Protein AF-A0A8T5NGI3-F1 (afdb_monomer)

Solvent-accessible surface area (backbone atoms only — not comparable to full-atom values): 17338 Å² total; per-residue (Å²): 130,83,68,75,55,33,56,51,52,48,47,50,50,50,52,49,53,50,49,50,53,51,52,50,52,50,57,59,54,45,42,52,60,87,34,58,56,66,55,32,43,59,80,66,68,57,41,63,70,45,69,79,66,66,49,74,61,43,79,52,60,70,89,49,71,53,47,51,47,47,61,52,53,47,75,64,56,88,87,62,84,61,40,36,34,42,24,35,46,26,37,28,39,84,83,42,32,39,30,38,43,27,34,33,55,32,48,76,43,81,43,98,82,77,31,36,37,41,27,54,75,51,85,77,56,45,40,61,46,51,82,76,42,97,59,56,71,70,54,31,52,51,52,39,58,57,66,39,40,94,62,96,43,51,66,59,43,52,50,54,52,28,61,73,56,76,45,86,62,91,77,62,49,63,77,44,40,52,78,82,83,56,85,95,49,82,56,69,37,78,42,35,38,57,37,42,33,61,36,94,68,76,84,79,46,58,67,56,50,52,52,52,53,52,59,70,67,42,88,58,48,71,74,73,28,64,93,40,58,63,32,63,74,35,47,59,95,80,74,64,70,77,71,76,76,71,82,73,75,62,80,40,76,81,55,96,67,53,75,70,46,48,52,48,29,54,38,56,73,70,40,80,68,65,91,88,84,73,66,91,89,66,50,65,68,50,39,51,52,26,37,64,64,39,109

Structure (mmCIF, N/CA/C/O backbone):
data_AF-A0A8T5NGI3-F1
#
_entry.id   AF-A0A8T5NGI3-F1
#
loop_
_atom_site.group_PDB
_atom_site.id
_atom_site.type_symbol
_atom_site.label_atom_id
_atom_site.label_alt_id
_atom_site.label_comp_id
_atom_site.label_asym_id
_atom_site.label_entity_id
_atom_site.label_seq_id
_atom_site.pdbx_PDB_ins_code
_atom_site.Cartn_x
_atom_site.Cartn_y
_atom_site.Cartn_z
_atom_site.occupancy
_atom_site.B_iso_or_equiv
_atom_site.auth_seq_id
_atom_site.auth_comp_id
_atom_site.auth_asym_id
_atom_site.auth_atom_id
_atom_site.pdbx_PDB_model_num
ATOM 1 N N . MET A 1 1 ? -32.895 16.228 23.897 1.00 38.97 1 MET A N 1
ATOM 2 C CA . MET A 1 1 ? -32.115 16.580 22.694 1.00 38.97 1 MET A CA 1
ATOM 3 C C . MET A 1 1 ? -30.670 16.335 23.061 1.00 38.97 1 MET A C 1
ATOM 5 O O . MET A 1 1 ? -30.099 17.185 23.725 1.00 38.97 1 MET A O 1
ATOM 9 N N . VAL A 1 2 ? -30.140 15.146 22.766 1.00 49.91 2 VAL A N 1
ATOM 10 C CA . VAL A 1 2 ? -28.706 14.903 22.969 1.00 49.91 2 VAL A CA 1
ATOM 11 C C . VAL A 1 2 ? -27.970 15.774 21.962 1.00 49.91 2 VAL A C 1
ATOM 13 O O . VAL A 1 2 ? -28.409 15.912 20.817 1.00 49.91 2 VAL A O 1
ATOM 16 N N . SER A 1 3 ? -26.960 16.484 22.436 1.00 54.44 3 SER A N 1
ATOM 17 C CA . SER A 1 3 ? -26.317 17.551 21.691 1.00 54.44 3 SER A CA 1
ATOM 18 C C . SER A 1 3 ? -25.648 16.988 20.431 1.00 54.44 3 SER A C 1
ATOM 20 O O . SER A 1 3 ? -24.743 16.164 20.494 1.00 54.44 3 SER A O 1
ATOM 22 N N . ASN A 1 4 ? -26.063 17.486 19.260 1.00 63.09 4 ASN A N 1
ATOM 23 C CA . ASN A 1 4 ? -25.500 17.168 17.934 1.00 63.09 4 ASN A CA 1
ATOM 24 C C . ASN A 1 4 ? -23.990 17.508 17.810 1.00 63.09 4 ASN A C 1
ATOM 26 O O . ASN A 1 4 ? -23.400 17.369 16.748 1.00 63.09 4 ASN A O 1
ATOM 30 N N . HIS A 1 5 ? -23.382 18.006 18.890 1.00 68.25 5 HIS A N 1
ATOM 31 C CA . HIS A 1 5 ? -22.003 18.461 18.983 1.00 68.25 5 HIS A CA 1
ATOM 32 C C . HIS A 1 5 ? -21.027 17.289 19.147 1.00 68.25 5 HIS A C 1
ATOM 34 O O . HIS A 1 5 ? -20.075 17.192 18.386 1.00 68.25 5 HIS A O 1
ATOM 40 N N . GLY A 1 6 ? -21.313 16.333 20.043 1.00 73.50 6 GLY A N 1
ATOM 41 C CA . GLY A 1 6 ? -20.404 15.208 20.300 1.00 73.50 6 GLY A CA 1
ATOM 42 C C . GLY A 1 6 ? -20.258 14.243 19.116 1.00 73.50 6 GLY A C 1
ATOM 43 O O . GLY A 1 6 ? -19.174 13.719 18.861 1.00 73.50 6 GLY A O 1
ATOM 44 N N . LEU A 1 7 ? -21.317 14.074 18.316 1.00 77.38 7 LEU A N 1
ATOM 45 C CA . LEU A 1 7 ? -21.250 13.305 17.070 1.00 77.38 7 LEU A CA 1
ATOM 46 C C . LEU A 1 7 ? -20.384 14.001 16.007 1.00 77.38 7 LEU A C 1
ATOM 48 O O . LEU A 1 7 ? -19.635 13.336 15.292 1.00 77.38 7 LEU A O 1
ATOM 52 N N . GLU A 1 8 ? -20.481 15.324 15.887 1.00 80.88 8 GLU A N 1
ATOM 53 C CA . GLU A 1 8 ? -19.676 16.091 14.933 1.00 80.88 8 GLU A CA 1
ATOM 54 C C . GLU A 1 8 ? -18.205 16.182 15.366 1.00 80.88 8 GLU A C 1
ATOM 56 O O . GLU A 1 8 ? -17.315 16.054 14.521 1.00 80.88 8 GLU A O 1
ATOM 61 N N . ASP A 1 9 ? -17.931 16.284 16.669 1.00 83.06 9 ASP A N 1
ATOM 62 C CA . ASP A 1 9 ? -16.576 16.200 17.226 1.00 83.06 9 ASP A CA 1
ATOM 63 C C . ASP A 1 9 ? -15.955 14.823 16.962 1.00 83.06 9 ASP A C 1
ATOM 65 O O . ASP A 1 9 ? -14.822 14.723 16.485 1.00 83.06 9 ASP A O 1
ATOM 69 N N . PHE A 1 10 ? -16.713 13.744 17.178 1.00 83.00 10 PHE A N 1
ATOM 70 C CA . PHE A 1 10 ? -16.261 12.383 16.893 1.00 83.00 10 PHE A CA 1
ATOM 71 C C . PHE A 1 10 ? -15.984 12.154 15.403 1.00 83.00 10 PHE A C 1
ATOM 73 O O . PHE A 1 10 ? -14.934 11.624 15.037 1.00 83.00 10 PHE A O 1
ATOM 80 N N . LYS A 1 11 ? -16.880 12.603 14.515 1.00 83.94 11 LYS A N 1
ATOM 81 C CA . LYS A 1 11 ? -16.633 12.560 13.065 1.00 83.94 11 LYS A CA 1
ATOM 82 C C . LYS A 1 11 ? -15.396 13.368 12.685 1.00 83.94 11 LYS A C 1
ATOM 84 O O . LYS A 1 11 ? -14.639 12.936 11.818 1.00 83.94 11 LYS A O 1
ATOM 89 N N . SER A 1 12 ? -15.182 14.524 13.310 1.00 86.38 12 SER A N 1
ATOM 90 C CA . SER A 1 12 ? -13.993 15.353 13.082 1.00 86.38 12 SER A CA 1
ATOM 91 C C . SER A 1 12 ? -12.720 14.633 13.523 1.00 86.38 12 SER A C 1
ATOM 93 O O . SER A 1 12 ? -11.733 14.643 12.790 1.00 86.38 12 SER A O 1
ATOM 95 N N . LEU A 1 13 ? -12.759 13.932 14.658 1.00 86.75 13 LEU A N 1
ATOM 96 C CA . LEU A 1 13 ? -11.655 13.110 15.147 1.00 86.75 13 LEU A CA 1
ATOM 97 C C . LEU A 1 13 ? -11.336 11.945 14.200 1.00 86.75 13 LEU A C 1
ATOM 99 O O . LEU A 1 13 ? -10.170 11.721 13.882 1.00 86.75 13 LEU A O 1
ATOM 103 N N . ILE A 1 14 ? -12.348 11.227 13.703 1.00 86.94 14 ILE A N 1
ATOM 104 C CA . ILE A 1 14 ? -12.126 10.149 12.726 1.00 86.94 14 ILE A CA 1
ATOM 105 C C . ILE A 1 14 ? -11.543 10.706 11.427 1.00 86.94 14 ILE A C 1
ATOM 107 O O . ILE A 1 14 ? -10.582 10.144 10.908 1.00 86.94 14 ILE A O 1
ATOM 111 N N . LYS A 1 15 ? -12.071 11.827 10.918 1.00 84.94 15 LYS A N 1
ATOM 112 C CA . LYS A 1 15 ? -11.513 12.502 9.734 1.00 84.94 15 LYS A CA 1
ATOM 113 C C . LYS A 1 15 ? -10.054 12.901 9.948 1.00 84.94 15 LYS A C 1
ATOM 115 O O . LYS A 1 15 ? -9.253 12.738 9.035 1.00 84.94 15 LYS A O 1
ATOM 120 N N . PHE A 1 16 ? -9.708 13.389 11.140 1.00 87.44 16 PHE A N 1
ATOM 121 C CA . PHE A 1 16 ? -8.331 13.716 11.500 1.00 87.44 16 PHE A CA 1
ATOM 122 C C . PHE A 1 16 ? -7.429 12.478 11.462 1.00 87.44 16 PHE A C 1
ATOM 124 O O . PHE A 1 16 ? -6.423 12.498 10.761 1.00 87.44 16 PHE A O 1
ATOM 131 N N . TYR A 1 17 ? -7.805 11.381 12.130 1.00 86.19 17 TYR A N 1
ATOM 132 C CA . TYR A 1 17 ? -7.011 10.148 12.095 1.00 86.19 17 TYR A CA 1
ATOM 133 C C . TYR A 1 17 ? -6.888 9.577 10.686 1.00 86.19 17 TYR A C 1
ATOM 135 O O . TYR A 1 17 ? -5.798 9.191 10.281 1.00 86.19 17 TYR A O 1
ATOM 143 N N . HIS A 1 18 ? -7.972 9.581 9.913 1.00 81.12 18 HIS A N 1
ATOM 144 C CA . HIS A 1 18 ? -7.928 9.167 8.517 1.00 81.12 18 HIS A CA 1
ATOM 145 C C . HIS A 1 18 ? -6.945 10.029 7.710 1.00 81.12 18 HIS A C 1
ATOM 147 O O . HIS A 1 18 ? -6.168 9.492 6.927 1.00 81.12 18 HIS A O 1
ATOM 153 N N . ALA A 1 19 ? -6.938 11.351 7.910 1.00 80.00 19 ALA A N 1
ATOM 154 C CA . ALA A 1 19 ? -5.985 12.248 7.258 1.00 80.00 19 ALA A CA 1
ATOM 155 C C . ALA A 1 19 ? -4.534 11.985 7.695 1.00 80.00 19 ALA A C 1
ATOM 157 O O . ALA A 1 19 ? -3.639 12.026 6.859 1.00 80.00 19 ALA A O 1
ATOM 158 N N . CYS A 1 20 ? -4.295 11.672 8.971 1.00 82.19 20 CYS A N 1
ATOM 159 C CA . CYS A 1 20 ? -2.966 11.288 9.450 1.00 82.19 20 CYS A CA 1
ATOM 160 C C . CYS A 1 20 ? -2.465 10.007 8.779 1.00 82.19 20 CYS A C 1
ATOM 162 O O . CYS A 1 20 ? -1.331 9.977 8.318 1.00 82.19 20 CYS A O 1
ATOM 164 N N . ILE A 1 21 ? -3.315 8.982 8.681 1.00 79.12 21 ILE A N 1
ATOM 165 C CA . ILE A 1 21 ? -2.957 7.718 8.026 1.00 79.12 21 ILE A CA 1
ATOM 166 C C . ILE A 1 21 ? -2.745 7.937 6.514 1.00 79.12 21 ILE A C 1
ATOM 168 O O . ILE A 1 21 ? -1.854 7.344 5.919 1.00 79.12 21 ILE A O 1
ATOM 172 N N . GLU A 1 22 ? -3.540 8.795 5.865 1.00 73.94 22 GLU A N 1
ATOM 173 C CA . GLU A 1 22 ? -3.316 9.185 4.462 1.00 73.94 22 GLU A CA 1
ATOM 174 C C . GLU A 1 22 ? -1.959 9.863 4.253 1.00 73.94 22 GLU A C 1
ATOM 176 O O . GLU A 1 22 ? -1.265 9.547 3.292 1.00 73.94 22 GLU A O 1
ATOM 181 N N . GLU A 1 23 ? -1.577 10.778 5.143 1.00 75.88 23 GLU A N 1
ATOM 182 C CA . GLU A 1 23 ? -0.294 11.479 5.067 1.00 75.88 23 GLU A CA 1
ATOM 183 C C . GLU A 1 23 ? 0.889 10.533 5.330 1.00 75.88 23 GLU A C 1
ATOM 185 O O . GLU A 1 23 ? 1.905 10.614 4.642 1.00 75.88 23 GLU A O 1
ATOM 190 N N . GLU A 1 24 ? 0.754 9.611 6.285 1.00 76.75 24 GLU A N 1
ATOM 191 C CA . GLU A 1 24 ? 1.768 8.594 6.583 1.00 76.75 24 GLU A CA 1
ATOM 192 C C . GLU A 1 24 ? 1.977 7.641 5.394 1.00 76.75 24 GLU A C 1
ATOM 194 O O . GLU A 1 24 ? 3.110 7.447 4.946 1.00 76.75 24 GLU A O 1
ATOM 199 N N . ASP A 1 25 ? 0.891 7.123 4.808 1.00 75.06 25 ASP A N 1
ATOM 200 C CA . ASP A 1 25 ? 0.955 6.268 3.618 1.00 75.06 25 ASP A CA 1
ATOM 201 C C . ASP A 1 25 ? 1.601 7.013 2.435 1.00 75.06 25 ASP A C 1
ATOM 203 O O . ASP A 1 25 ? 2.523 6.487 1.802 1.00 75.06 25 ASP A O 1
ATOM 207 N N . LEU A 1 26 ? 1.192 8.264 2.182 1.00 71.75 26 LEU A N 1
ATOM 208 C CA . LEU A 1 26 ? 1.763 9.129 1.144 1.00 71.75 26 LEU A CA 1
ATOM 209 C C . LEU A 1 26 ? 3.276 9.274 1.274 1.00 71.75 26 LEU A C 1
ATOM 211 O O . LEU A 1 26 ? 3.993 9.157 0.276 1.00 71.75 26 LEU A O 1
ATOM 215 N N . GLN A 1 27 ? 3.757 9.551 2.486 1.00 72.81 27 GLN A N 1
ATOM 216 C CA . GLN A 1 27 ? 5.180 9.717 2.770 1.00 72.81 27 GLN A CA 1
ATOM 217 C C . GLN A 1 27 ? 5.943 8.403 2.604 1.00 72.81 27 GLN A C 1
ATOM 219 O O . GLN A 1 27 ? 7.055 8.409 2.081 1.00 72.81 27 GLN A O 1
ATOM 224 N N . SER A 1 28 ? 5.337 7.280 2.987 1.00 75.44 28 SER A N 1
ATOM 225 C CA . SER A 1 28 ? 5.963 5.960 2.895 1.00 75.44 28 SER A CA 1
ATOM 226 C C . SER A 1 28 ? 6.100 5.439 1.455 1.00 75.44 28 SER A C 1
ATOM 228 O O . SER A 1 28 ? 7.016 4.672 1.158 1.00 75.44 28 SER A O 1
ATOM 230 N N . LEU A 1 29 ? 5.211 5.868 0.550 1.00 81.88 29 LEU A N 1
ATOM 231 C CA . LEU A 1 29 ? 5.151 5.405 -0.843 1.00 81.88 29 LEU A CA 1
ATOM 232 C C . LEU A 1 29 ? 5.647 6.442 -1.860 1.00 81.88 29 LEU A C 1
ATOM 234 O O . LEU A 1 29 ? 5.622 6.183 -3.062 1.00 81.88 29 LEU A O 1
ATOM 238 N N . THR A 1 30 ? 6.080 7.618 -1.409 1.00 86.25 30 THR A N 1
ATOM 239 C CA . THR A 1 30 ? 6.573 8.687 -2.282 1.00 86.25 30 THR A CA 1
ATOM 240 C C . THR A 1 30 ? 8.012 9.026 -1.939 1.00 86.25 30 THR A C 1
ATOM 242 O O . THR A 1 30 ? 8.308 9.549 -0.868 1.00 86.25 30 THR A O 1
ATOM 245 N N . LEU A 1 31 ? 8.905 8.785 -2.889 1.00 89.56 31 LEU A N 1
ATOM 246 C CA . LEU A 1 31 ? 10.345 8.942 -2.724 1.00 89.56 31 LEU A CA 1
ATOM 247 C C . LEU A 1 31 ? 10.814 10.206 -3.437 1.00 89.56 31 LEU A C 1
ATOM 249 O O . LEU A 1 31 ? 10.276 10.579 -4.473 1.00 89.56 31 LEU A O 1
ATOM 253 N N . GLU A 1 32 ? 11.845 10.870 -2.939 1.00 90.19 32 GLU A N 1
ATOM 254 C CA . GLU A 1 32 ? 12.516 11.914 -3.712 1.00 90.19 32 GLU A CA 1
ATOM 255 C C . GLU A 1 32 ? 13.512 11.285 -4.685 1.00 90.19 32 GLU A C 1
ATOM 257 O O . GLU A 1 32 ? 14.294 10.420 -4.304 1.00 90.19 32 GLU A O 1
ATOM 262 N N . LEU A 1 33 ? 13.593 11.775 -5.924 1.00 88.69 33 LEU A N 1
ATOM 263 C CA . LEU A 1 33 ? 14.591 11.309 -6.898 1.00 88.69 33 LEU A CA 1
ATOM 264 C C . LEU A 1 33 ? 16.040 11.464 -6.392 1.00 88.69 33 LEU A C 1
ATOM 266 O O . LEU A 1 33 ? 16.928 10.720 -6.799 1.00 88.69 33 LEU A O 1
ATOM 270 N N . SER A 1 34 ? 16.280 12.411 -5.479 1.00 87.12 34 SER A N 1
ATOM 271 C CA . SER A 1 34 ? 17.554 12.598 -4.770 1.00 87.12 34 SER A CA 1
ATOM 272 C C . SER A 1 34 ? 17.968 11.378 -3.931 1.00 87.12 34 SER A C 1
ATOM 274 O O . SER A 1 34 ? 19.156 11.198 -3.672 1.00 87.12 34 SER A O 1
ATOM 276 N N . GLN A 1 35 ? 17.011 10.536 -3.533 1.00 86.62 35 GLN A N 1
ATOM 277 C CA . GLN A 1 35 ? 17.222 9.312 -2.762 1.00 86.62 35 GLN A CA 1
ATOM 278 C C . GLN A 1 35 ? 17.610 8.114 -3.638 1.00 86.62 35 GLN A C 1
ATOM 280 O O . GLN A 1 35 ? 17.796 7.011 -3.118 1.00 86.62 35 GLN A O 1
ATOM 285 N N . TYR A 1 36 ? 17.746 8.292 -4.953 1.00 87.31 36 TYR A N 1
ATOM 286 C CA . TYR A 1 36 ? 18.260 7.241 -5.821 1.00 87.31 36 TYR A CA 1
ATOM 287 C C . TYR A 1 36 ? 19.681 6.844 -5.387 1.00 87.31 36 TYR A C 1
ATOM 289 O O . TYR A 1 36 ? 20.500 7.713 -5.091 1.00 87.31 36 TYR A O 1
ATOM 297 N N . HIS A 1 37 ? 19.964 5.541 -5.302 1.00 88.19 37 HIS A N 1
ATOM 298 C CA . HIS A 1 37 ? 21.182 4.982 -4.686 1.00 88.19 37 HIS A CA 1
ATOM 299 C C . HIS A 1 37 ? 21.331 5.236 -3.173 1.00 88.19 37 HIS A C 1
ATOM 301 O O . HIS A 1 37 ? 22.394 4.963 -2.600 1.00 88.19 37 HIS A O 1
ATOM 307 N N . HIS A 1 38 ? 20.268 5.686 -2.495 1.00 84.88 38 HIS A N 1
ATOM 308 C CA . HIS A 1 38 ? 20.239 5.871 -1.040 1.00 84.88 38 HIS A CA 1
ATOM 309 C C . HIS A 1 38 ? 19.070 5.168 -0.342 1.00 84.88 38 HIS A C 1
ATOM 311 O O . HIS A 1 38 ? 19.311 4.501 0.661 1.00 84.88 38 HIS A O 1
ATOM 317 N N . SER A 1 39 ? 17.849 5.296 -0.867 1.00 84.38 39 SER A N 1
ATOM 318 C CA . SER A 1 39 ? 16.633 4.687 -0.296 1.00 84.38 39 SER A CA 1
ATOM 319 C C . SER A 1 39 ? 15.861 3.816 -1.285 1.00 84.38 39 SER A C 1
ATOM 321 O O . SER A 1 39 ? 15.026 3.003 -0.893 1.00 84.38 39 SER A O 1
ATOM 323 N N . PHE A 1 40 ? 16.167 3.943 -2.576 1.00 91.50 40 PHE A N 1
ATOM 324 C CA . PHE A 1 40 ? 15.640 3.062 -3.607 1.00 91.50 40 PHE A CA 1
ATOM 325 C C . PHE A 1 40 ? 16.642 2.846 -4.736 1.00 91.50 40 PHE A C 1
ATOM 327 O O . PHE A 1 40 ? 17.577 3.631 -4.936 1.00 91.50 40 PHE A O 1
ATOM 334 N N . ILE A 1 41 ? 16.413 1.770 -5.480 1.00 93.12 41 ILE A N 1
ATOM 335 C CA . ILE A 1 41 ? 17.223 1.322 -6.609 1.00 93.12 41 ILE A CA 1
ATOM 336 C C . ILE A 1 41 ? 16.322 0.914 -7.779 1.00 93.12 41 ILE A C 1
ATOM 338 O O . ILE A 1 41 ? 15.133 0.653 -7.603 1.00 93.12 41 ILE A O 1
ATOM 342 N N . SER A 1 42 ? 16.881 0.844 -8.986 1.00 93.31 42 SER A N 1
ATOM 343 C CA . SER A 1 42 ? 16.159 0.415 -10.192 1.00 93.31 42 SER A CA 1
ATOM 344 C C . SER A 1 42 ? 17.075 -0.440 -11.080 1.00 93.31 42 SER A C 1
ATOM 346 O O . SER A 1 42 ? 17.624 0.058 -12.064 1.00 93.31 42 SER A O 1
ATOM 348 N N . PRO A 1 43 ? 17.311 -1.708 -10.692 1.00 91.44 43 PRO A N 1
ATOM 349 C CA . PRO A 1 43 ? 18.381 -2.533 -11.251 1.00 91.44 43 PRO A CA 1
ATOM 350 C C . PRO A 1 43 ? 18.063 -3.181 -12.604 1.00 91.44 43 PRO A C 1
ATOM 352 O O . PRO A 1 43 ? 18.941 -3.798 -13.201 1.00 91.44 43 PRO A O 1
ATOM 355 N N . TRP A 1 44 ? 16.821 -3.087 -13.078 1.00 91.62 44 TRP A N 1
ATOM 356 C CA . TRP A 1 44 ? 16.373 -3.745 -14.304 1.00 91.62 44 TRP A CA 1
ATOM 357 C C . TRP A 1 44 ? 16.424 -2.781 -15.490 1.00 91.62 44 TRP A C 1
ATOM 359 O O . TRP A 1 44 ? 15.900 -1.674 -15.402 1.00 91.62 44 TRP A O 1
ATOM 369 N N . GLU A 1 45 ? 17.038 -3.217 -16.594 1.00 89.19 45 GLU A N 1
ATOM 370 C CA . GLU A 1 45 ? 17.228 -2.399 -17.807 1.00 89.19 45 GLU A CA 1
ATOM 371 C C . GLU A 1 45 ? 16.553 -2.979 -19.061 1.00 89.19 45 GLU A C 1
ATOM 373 O O . GLU A 1 45 ? 16.377 -2.263 -20.042 1.00 89.19 45 GLU A O 1
ATOM 378 N N . GLU A 1 46 ? 16.196 -4.268 -19.058 1.00 87.75 46 GLU A N 1
ATOM 379 C CA . GLU A 1 46 ? 15.670 -4.949 -20.251 1.00 87.75 46 GLU A CA 1
ATOM 380 C C . GLU A 1 46 ? 14.139 -4.948 -20.290 1.00 87.75 46 GLU A C 1
ATOM 382 O O . GLU A 1 46 ? 13.542 -4.423 -21.226 1.00 87.75 46 GLU A O 1
ATOM 387 N N . SER A 1 47 ? 13.499 -5.505 -19.261 1.00 90.06 47 SER A N 1
ATOM 388 C CA . SER A 1 47 ? 12.043 -5.634 -19.164 1.00 90.06 47 SER A CA 1
ATOM 389 C C . SER A 1 47 ? 11.578 -5.574 -17.713 1.00 90.06 47 SER A C 1
ATOM 391 O O . SER A 1 47 ? 12.386 -5.718 -16.791 1.00 90.06 47 SER A O 1
ATOM 393 N N . GLU A 1 48 ? 10.272 -5.415 -17.500 1.00 92.88 48 GLU A N 1
ATOM 394 C CA . GLU A 1 48 ? 9.672 -5.522 -16.168 1.00 92.88 48 GLU A CA 1
ATOM 395 C C . GLU A 1 48 ? 9.636 -7.007 -15.742 1.00 92.88 48 GLU A C 1
ATOM 397 O O . GLU A 1 48 ? 9.047 -7.838 -16.438 1.00 92.88 48 GLU A O 1
ATOM 402 N N . PRO A 1 49 ? 10.336 -7.395 -14.659 1.00 91.62 49 PRO A N 1
ATOM 403 C CA . PRO A 1 49 ? 10.562 -8.802 -14.339 1.00 91.62 49 PRO A CA 1
ATOM 404 C C . PRO A 1 49 ? 9.477 -9.459 -13.479 1.00 91.62 49 PRO A C 1
ATOM 406 O O . PRO A 1 49 ? 9.501 -10.687 -13.386 1.00 91.62 49 PRO A O 1
ATOM 409 N N . LEU A 1 50 ? 8.583 -8.717 -12.812 1.00 93.06 50 LEU A N 1
ATOM 410 C CA . LEU A 1 50 ? 7.736 -9.252 -11.742 1.00 93.06 50 LEU A CA 1
ATOM 411 C C . LEU A 1 50 ? 6.255 -9.303 -12.098 1.00 93.06 50 LEU A C 1
ATOM 413 O O . LEU A 1 50 ? 5.672 -10.385 -12.158 1.00 93.06 50 LEU A O 1
ATOM 417 N N . PHE A 1 51 ? 5.627 -8.152 -12.287 1.00 92.75 51 PHE A N 1
ATOM 418 C CA . PHE A 1 51 ? 4.183 -8.022 -12.393 1.00 92.75 51 PHE A CA 1
ATOM 419 C C . PHE A 1 51 ? 3.631 -8.588 -13.702 1.00 92.75 51 PHE A C 1
ATOM 421 O O . PHE A 1 51 ? 2.642 -9.321 -13.677 1.00 92.75 51 PHE A O 1
ATOM 428 N N . HIS A 1 52 ? 4.272 -8.315 -14.838 1.00 88.00 52 HIS A N 1
ATOM 429 C CA . HIS A 1 52 ? 3.847 -8.829 -16.140 1.00 88.00 52 HIS A CA 1
ATOM 430 C C . HIS A 1 52 ? 4.157 -10.321 -16.309 1.00 88.00 52 HIS A C 1
ATOM 432 O O . HIS A 1 52 ? 3.411 -11.024 -16.992 1.00 88.00 52 HIS A O 1
ATOM 438 N N . THR A 1 53 ? 5.227 -10.821 -15.684 1.00 85.38 53 THR A N 1
ATOM 439 C CA . THR A 1 53 ? 5.616 -12.239 -15.778 1.00 85.38 53 THR A CA 1
ATOM 440 C C . THR A 1 53 ? 4.918 -13.118 -14.738 1.00 85.38 53 THR A C 1
ATOM 442 O O . THR A 1 53 ? 4.764 -14.319 -14.959 1.00 85.38 53 THR A O 1
ATOM 445 N N . GLY A 1 54 ? 4.512 -12.545 -13.598 1.00 82.88 54 GLY A N 1
ATOM 446 C CA . GLY A 1 54 ? 4.018 -13.294 -12.442 1.00 82.88 54 GLY A CA 1
ATOM 447 C C . GLY A 1 54 ? 5.082 -14.203 -11.817 1.00 82.88 54 GLY A C 1
ATOM 448 O O . GLY A 1 54 ? 4.740 -15.230 -11.226 1.00 82.88 54 GLY A O 1
ATOM 449 N N . SER A 1 55 ? 6.369 -13.880 -11.988 1.00 85.31 55 SER A N 1
ATOM 450 C CA . SER A 1 55 ? 7.467 -14.742 -11.545 1.00 85.31 55 SER A CA 1
ATOM 451 C C . SER A 1 55 ? 7.487 -14.886 -10.016 1.00 85.31 55 SER A C 1
ATOM 453 O O . SER A 1 55 ? 7.481 -13.881 -9.305 1.00 85.31 55 SER A O 1
ATOM 455 N N . PRO A 1 56 ? 7.571 -16.116 -9.474 1.00 88.06 56 PRO A N 1
ATOM 456 C CA . PRO A 1 56 ? 7.626 -16.332 -8.025 1.00 88.06 56 PRO A CA 1
ATOM 457 C C . PRO A 1 56 ? 8.976 -15.921 -7.416 1.00 88.06 56 PRO A C 1
ATOM 459 O O . PRO A 1 56 ? 9.085 -15.733 -6.206 1.00 88.06 56 PRO A O 1
ATOM 462 N N . GLU A 1 57 ? 10.013 -15.821 -8.246 1.00 92.31 57 GLU A N 1
ATOM 463 C CA . GLU A 1 57 ? 11.363 -15.429 -7.864 1.00 92.31 57 GLU A CA 1
ATOM 464 C C . GLU A 1 57 ? 12.053 -14.730 -9.037 1.00 92.31 57 GLU A C 1
ATOM 466 O O . GLU A 1 57 ? 11.973 -15.190 -10.177 1.00 92.31 57 GLU A O 1
ATOM 471 N N . ILE A 1 58 ? 12.777 -13.654 -8.737 1.00 92.12 58 ILE A N 1
ATOM 472 C CA . ILE A 1 58 ? 13.597 -12.903 -9.687 1.00 92.12 58 ILE A CA 1
ATOM 473 C C . ILE A 1 58 ? 15.039 -12.931 -9.211 1.00 92.12 58 ILE A C 1
ATOM 475 O O . ILE A 1 58 ? 15.314 -12.675 -8.041 1.00 92.12 58 ILE A O 1
ATOM 479 N N . HIS A 1 59 ? 15.960 -13.194 -10.133 1.00 91.56 59 HIS A N 1
ATOM 480 C CA . HIS A 1 59 ? 17.389 -13.030 -9.901 1.00 91.56 59 HIS A CA 1
ATOM 481 C C . HIS A 1 59 ? 17.855 -11.754 -10.593 1.00 91.56 59 HIS A C 1
ATOM 483 O O . HIS A 1 59 ? 17.487 -11.505 -11.741 1.00 91.56 59 HIS A O 1
ATOM 489 N N . PHE A 1 60 ? 18.648 -10.948 -9.900 1.00 91.75 60 PHE A N 1
ATOM 490 C CA . PHE A 1 60 ? 19.225 -9.734 -10.462 1.00 91.75 60 PHE A CA 1
ATOM 491 C C . PHE A 1 60 ? 20.587 -9.445 -9.838 1.00 91.75 60 PHE A C 1
ATOM 493 O O . PHE A 1 60 ? 20.861 -9.812 -8.694 1.00 91.75 60 PHE A O 1
ATOM 500 N N . ASP A 1 61 ? 21.429 -8.759 -10.600 1.00 89.06 61 ASP A N 1
ATOM 501 C CA . ASP A 1 61 ? 22.759 -8.349 -10.174 1.00 89.06 61 ASP A CA 1
ATOM 502 C C . ASP A 1 61 ? 22.818 -6.831 -10.025 1.00 89.06 61 ASP A C 1
ATOM 504 O O . ASP A 1 61 ? 22.180 -6.082 -10.763 1.00 89.06 61 ASP A O 1
ATOM 508 N N . LEU A 1 62 ? 23.624 -6.367 -9.072 1.00 86.38 62 LEU A N 1
ATOM 509 C CA . LEU A 1 62 ? 23.880 -4.944 -8.868 1.00 86.38 62 LEU A CA 1
ATOM 510 C C . LEU A 1 62 ? 25.299 -4.599 -9.292 1.00 86.38 62 LEU A C 1
ATOM 512 O O . LEU A 1 62 ? 26.256 -5.182 -8.773 1.00 86.38 62 LEU A O 1
ATOM 516 N N . GLN A 1 63 ? 25.428 -3.625 -10.193 1.00 80.88 63 GLN A N 1
ATOM 517 C CA . GLN A 1 63 ? 26.726 -3.086 -10.612 1.00 80.88 63 GLN A CA 1
ATOM 518 C C . GLN A 1 63 ? 27.243 -2.000 -9.657 1.00 80.88 63 GLN A C 1
ATOM 520 O O . GLN A 1 63 ? 28.452 -1.836 -9.510 1.00 80.88 63 GLN A O 1
ATOM 525 N N . ASN A 1 64 ? 26.346 -1.268 -8.988 1.00 83.25 64 ASN A N 1
ATOM 526 C CA . ASN A 1 64 ? 26.700 -0.181 -8.079 1.00 83.25 64 ASN A CA 1
ATOM 527 C C . ASN A 1 64 ? 26.847 -0.683 -6.628 1.00 83.25 64 ASN A C 1
ATOM 529 O O . ASN A 1 64 ? 25.949 -1.311 -6.067 1.00 83.25 64 ASN A O 1
ATOM 533 N N . GLU A 1 65 ? 27.973 -0.362 -5.989 1.00 84.56 65 GLU A N 1
ATOM 534 C CA . GLU A 1 65 ? 28.244 -0.702 -4.585 1.00 84.56 65 GLU A CA 1
ATOM 535 C C . GLU A 1 65 ? 27.347 0.052 -3.587 1.00 84.56 65 GLU A C 1
ATOM 537 O O . GLU A 1 65 ? 27.117 -0.439 -2.480 1.00 84.56 65 GLU A O 1
ATOM 542 N N . LEU A 1 66 ? 26.817 1.228 -3.946 1.00 85.44 66 LEU A N 1
ATOM 543 C CA . LEU A 1 66 ? 25.826 1.933 -3.122 1.00 85.44 66 LEU A CA 1
ATOM 544 C C . LEU A 1 66 ? 24.515 1.144 -3.045 1.00 85.44 66 LEU A C 1
ATOM 546 O O . LEU A 1 66 ? 23.999 0.938 -1.949 1.00 85.44 66 LEU A O 1
ATOM 550 N N . ASP A 1 67 ? 24.054 0.602 -4.171 1.00 87.25 67 ASP A N 1
ATOM 551 C CA . ASP A 1 67 ? 22.830 -0.205 -4.233 1.00 87.25 67 ASP A CA 1
ATOM 552 C C . ASP A 1 67 ? 22.970 -1.487 -3.413 1.00 87.25 67 ASP A C 1
ATOM 554 O O . ASP A 1 67 ? 22.086 -1.852 -2.638 1.00 87.25 67 ASP A O 1
ATOM 558 N N . ARG A 1 68 ? 24.140 -2.133 -3.497 1.00 86.81 68 ARG A N 1
ATOM 559 C CA . ARG A 1 68 ? 24.464 -3.309 -2.675 1.00 86.81 68 ARG A CA 1
ATOM 560 C C . ARG A 1 68 ? 24.418 -2.989 -1.185 1.00 86.81 68 ARG A C 1
ATOM 562 O O . ARG A 1 68 ? 23.983 -3.822 -0.392 1.00 86.81 68 ARG A O 1
ATOM 569 N N . LYS A 1 69 ? 24.865 -1.794 -0.785 1.00 84.62 69 LYS A N 1
ATOM 570 C CA . LYS A 1 69 ? 24.814 -1.353 0.616 1.00 84.62 69 LYS A CA 1
ATOM 571 C C . LYS A 1 69 ? 23.390 -1.134 1.107 1.00 84.62 69 LYS A C 1
ATOM 573 O O . LYS A 1 69 ? 23.161 -1.424 2.274 1.00 84.62 69 LYS A O 1
ATOM 578 N N . ILE A 1 70 ? 22.468 -0.657 0.272 1.00 84.69 70 ILE A N 1
ATOM 579 C CA . ILE A 1 70 ? 21.051 -0.510 0.652 1.00 84.69 70 ILE A CA 1
ATOM 580 C C . ILE A 1 70 ? 20.476 -1.878 1.002 1.00 84.69 70 ILE A C 1
ATOM 582 O O . ILE A 1 70 ? 20.005 -2.077 2.118 1.00 84.69 70 ILE A O 1
ATOM 586 N N . LEU A 1 71 ? 20.623 -2.849 0.096 1.00 83.62 71 LEU A N 1
ATOM 587 C CA . LEU A 1 71 ? 20.090 -4.195 0.314 1.00 83.62 71 LEU A CA 1
ATOM 588 C C . LEU A 1 71 ? 20.743 -4.886 1.519 1.00 83.62 71 LEU A C 1
ATOM 590 O O . LEU A 1 71 ? 20.065 -5.549 2.293 1.00 83.62 71 LEU A O 1
ATOM 594 N N . ARG A 1 72 ? 22.054 -4.702 1.726 1.00 78.69 72 ARG A N 1
ATOM 595 C CA . ARG A 1 72 ? 22.769 -5.295 2.870 1.00 78.69 72 ARG A CA 1
ATOM 596 C C . ARG A 1 72 ? 22.488 -4.613 4.204 1.00 78.69 72 ARG A C 1
ATOM 598 O O . ARG A 1 72 ? 22.483 -5.301 5.218 1.00 78.69 72 ARG A O 1
ATOM 605 N N . LYS A 1 73 ? 22.292 -3.291 4.239 1.00 68.62 73 LYS A N 1
ATOM 606 C CA . LYS A 1 73 ? 21.950 -2.579 5.481 1.00 68.62 73 LYS A CA 1
ATOM 607 C C . LYS A 1 73 ? 20.611 -3.061 6.031 1.00 68.62 73 LYS A C 1
ATOM 609 O O . LYS A 1 73 ? 20.551 -3.346 7.226 1.00 68.62 73 LYS A O 1
ATOM 614 N N . GLY A 1 74 ? 19.625 -3.271 5.159 1.00 57.91 74 GLY A N 1
ATOM 615 C CA . GLY A 1 74 ? 18.327 -3.792 5.581 1.00 57.91 74 GLY A CA 1
ATOM 616 C C . GLY A 1 74 ? 18.321 -5.234 6.052 1.00 57.91 74 GLY A C 1
ATOM 617 O O . GLY A 1 74 ? 17.499 -5.613 6.878 1.00 57.91 74 GLY A O 1
ATOM 618 N N . LEU A 1 75 ? 19.309 -6.031 5.645 1.00 57.41 75 LEU A N 1
ATOM 619 C CA . LEU A 1 75 ? 19.477 -7.396 6.147 1.00 57.41 75 LEU A CA 1
ATOM 620 C C . LEU A 1 75 ? 20.055 -7.468 7.577 1.00 57.41 75 LEU A C 1
ATOM 622 O O . LEU A 1 75 ? 20.025 -8.542 8.176 1.00 57.41 75 LEU A O 1
ATOM 626 N N . VAL A 1 76 ? 20.617 -6.376 8.120 1.00 52.25 76 VAL A N 1
ATOM 627 C CA . VAL A 1 76 ? 21.431 -6.394 9.358 1.00 52.25 76 VAL A CA 1
ATOM 628 C C . VAL A 1 76 ? 20.754 -5.707 10.559 1.00 52.25 76 VAL A C 1
ATOM 630 O O . VAL A 1 76 ? 21.178 -5.939 11.693 1.00 52.25 76 VAL A O 1
ATOM 633 N N . GLN A 1 77 ? 19.693 -4.908 10.381 1.00 51.03 77 GLN A N 1
ATOM 634 C CA . GLN A 1 77 ? 18.992 -4.288 11.516 1.00 51.03 77 GLN A CA 1
ATOM 635 C C . GLN A 1 77 ? 18.140 -5.307 12.298 1.00 51.03 77 GLN A C 1
ATOM 637 O O . GLN A 1 77 ? 17.048 -5.700 11.902 1.00 51.03 77 GLN A O 1
ATOM 642 N N . ALA A 1 78 ? 18.662 -5.737 13.448 1.00 43.34 78 ALA A N 1
ATOM 643 C CA . ALA A 1 78 ? 17.976 -6.581 14.419 1.00 43.34 78 ALA A CA 1
ATOM 644 C C . ALA A 1 78 ? 17.109 -5.726 15.363 1.00 43.34 78 ALA A C 1
ATOM 646 O O . ALA A 1 78 ? 17.602 -5.208 16.366 1.00 43.34 78 ALA A O 1
ATOM 647 N N . GLY A 1 79 ? 15.820 -5.592 15.051 1.00 47.72 79 GLY A N 1
ATOM 648 C CA . GLY A 1 79 ? 14.822 -4.997 15.950 1.00 47.72 79 GLY A CA 1
ATOM 649 C C . GLY A 1 79 ? 13.416 -4.996 15.356 1.00 47.72 79 GLY A C 1
ATOM 650 O O . GLY A 1 79 ? 12.491 -5.510 15.977 1.00 47.72 79 GLY A O 1
ATOM 651 N N . GLU A 1 80 ? 13.293 -4.541 14.111 1.00 49.16 80 GLU A N 1
ATOM 652 C CA . GLU A 1 80 ? 12.117 -4.700 13.252 1.00 49.16 80 GLU A CA 1
ATOM 653 C C . GLU A 1 80 ? 12.608 -5.103 11.851 1.00 49.16 80 GLU A C 1
ATOM 655 O O . GLU A 1 80 ? 13.655 -4.615 11.426 1.00 49.16 80 GLU A O 1
ATOM 660 N N . PRO A 1 81 ? 11.946 -6.037 11.145 1.00 53.59 81 PRO A N 1
ATOM 661 C CA . PRO A 1 81 ? 12.395 -6.439 9.816 1.00 53.59 81 PRO A CA 1
ATOM 662 C C . PRO A 1 81 ? 12.226 -5.261 8.847 1.00 53.59 81 PRO A C 1
ATOM 664 O O . PRO A 1 81 ? 11.092 -4.869 8.578 1.00 53.59 81 PRO A O 1
ATOM 667 N N . GLU A 1 82 ? 13.325 -4.700 8.324 1.00 62.78 82 GLU A N 1
ATOM 668 C CA . GLU A 1 82 ? 13.258 -3.744 7.209 1.00 62.78 82 GLU A CA 1
ATOM 669 C C . GLU A 1 82 ? 12.514 -4.406 6.040 1.00 62.78 82 GLU A C 1
ATOM 671 O O . GLU A 1 82 ? 12.865 -5.505 5.593 1.00 62.78 82 GLU A O 1
ATOM 676 N N . ARG A 1 83 ? 11.451 -3.749 5.567 1.00 78.69 83 ARG A N 1
ATOM 677 C CA . ARG A 1 83 ? 10.569 -4.276 4.525 1.00 78.69 83 ARG A CA 1
ATOM 678 C C . ARG A 1 83 ? 10.945 -3.673 3.189 1.00 78.69 83 ARG A C 1
ATOM 680 O O . ARG A 1 83 ? 11.036 -2.452 3.051 1.00 78.69 83 ARG A O 1
ATOM 687 N N . PHE A 1 84 ? 11.134 -4.539 2.202 1.00 88.12 84 PHE A N 1
ATOM 688 C CA . PHE A 1 84 ? 11.355 -4.119 0.829 1.00 88.12 84 PHE A CA 1
ATOM 689 C C . PHE A 1 84 ? 10.049 -4.156 0.051 1.00 88.12 84 PHE A C 1
ATOM 691 O O . PHE A 1 84 ? 9.237 -5.070 0.192 1.00 88.12 84 PHE A O 1
ATOM 698 N N . PHE A 1 85 ? 9.891 -3.175 -0.824 1.00 91.44 85 PHE A N 1
ATOM 699 C CA . PHE A 1 85 ? 8.759 -3.054 -1.717 1.00 91.44 85 PHE A CA 1
ATOM 700 C C . PHE A 1 85 ? 9.249 -2.945 -3.150 1.00 91.44 85 PHE A C 1
ATOM 702 O O . PHE A 1 85 ? 10.164 -2.182 -3.470 1.00 91.44 85 PHE A O 1
ATOM 709 N N . TYR A 1 86 ? 8.623 -3.726 -4.017 1.00 94.38 86 TYR A N 1
ATOM 710 C CA . TYR A 1 86 ? 8.773 -3.615 -5.456 1.00 94.38 86 TYR A CA 1
ATOM 711 C C . TYR A 1 86 ? 7.639 -2.750 -5.995 1.00 94.38 86 TYR A C 1
ATOM 713 O O . TYR A 1 86 ? 6.488 -3.040 -5.683 1.00 94.38 86 TYR A O 1
ATOM 721 N N . GLY A 1 87 ? 7.942 -1.722 -6.789 1.00 94.88 87 GLY A N 1
ATOM 722 C CA . GLY A 1 87 ? 6.950 -0.786 -7.321 1.00 94.88 87 GLY A CA 1
ATOM 723 C C . GLY A 1 87 ? 7.066 -0.549 -8.828 1.00 94.88 87 GLY A C 1
ATOM 724 O O . GLY A 1 87 ? 8.178 -0.450 -9.345 1.00 94.88 87 GLY A O 1
ATOM 725 N N . TYR A 1 88 ? 5.931 -0.446 -9.528 1.00 95.50 88 TYR A N 1
ATOM 726 C CA . TYR A 1 88 ? 5.842 -0.230 -10.981 1.00 95.50 88 TYR A CA 1
ATOM 727 C C . TYR A 1 88 ? 4.408 0.132 -11.447 1.00 95.50 88 TYR A C 1
ATOM 729 O O . TYR A 1 88 ? 3.444 -0.341 -10.848 1.00 95.50 88 TYR A O 1
ATOM 737 N N . PRO A 1 89 ? 4.232 0.877 -12.561 1.00 95.50 89 PRO A N 1
ATOM 738 C CA . PRO A 1 89 ? 5.186 1.843 -13.112 1.00 95.50 89 PRO A CA 1
ATOM 739 C C . PRO A 1 89 ? 5.357 3.017 -12.142 1.00 95.50 89 PRO A C 1
ATOM 741 O O . PRO A 1 89 ? 4.634 3.106 -11.149 1.00 95.50 89 PRO A O 1
ATOM 744 N N . ILE A 1 90 ? 6.286 3.932 -12.414 1.00 94.62 90 ILE A N 1
ATOM 745 C CA . ILE A 1 90 ? 6.500 5.100 -11.552 1.00 94.62 90 ILE A CA 1
ATOM 746 C C . ILE A 1 90 ? 5.940 6.377 -12.180 1.00 94.62 90 ILE A C 1
ATOM 748 O O . ILE A 1 90 ? 6.115 6.637 -13.370 1.00 94.62 90 ILE A O 1
ATOM 752 N N . PHE A 1 91 ? 5.291 7.198 -11.363 1.00 94.19 91 PHE A N 1
ATOM 753 C CA . PHE A 1 91 ? 4.917 8.566 -11.688 1.00 94.19 91 PHE A CA 1
ATOM 754 C C . PHE A 1 91 ? 5.951 9.532 -11.117 1.00 94.19 91 PHE A C 1
ATOM 756 O O . PHE A 1 91 ? 6.378 9.376 -9.972 1.00 94.19 91 PHE A O 1
ATOM 763 N N . LYS A 1 92 ? 6.337 10.539 -11.903 1.00 93.69 92 LYS A N 1
ATOM 764 C CA . LYS A 1 92 ? 7.216 11.622 -11.469 1.00 93.69 92 LYS A CA 1
ATOM 765 C C . LYS A 1 92 ? 6.465 12.946 -11.411 1.00 93.69 92 LYS A C 1
ATOM 767 O O . LYS A 1 92 ? 5.983 13.418 -12.441 1.00 93.69 92 LYS A O 1
ATOM 772 N N . ASP A 1 93 ? 6.447 13.591 -10.248 1.00 91.50 93 ASP A N 1
ATOM 773 C CA . ASP A 1 93 ? 5.789 14.888 -10.054 1.00 91.50 93 ASP A CA 1
ATOM 774 C C . ASP A 1 93 ? 6.695 16.101 -10.389 1.00 91.50 93 ASP A C 1
ATOM 776 O O . ASP A 1 93 ? 7.853 15.976 -10.804 1.00 91.50 93 ASP A O 1
ATOM 780 N N . GLN A 1 94 ? 6.164 17.316 -10.210 1.00 90.31 94 GLN A N 1
ATOM 781 C CA . GLN A 1 94 ? 6.896 18.577 -10.434 1.00 90.31 94 GLN A CA 1
ATOM 782 C C . GLN A 1 94 ? 8.037 18.835 -9.442 1.00 90.31 94 GLN A C 1
ATOM 784 O O . GLN A 1 94 ? 8.913 19.659 -9.706 1.00 90.31 94 GLN A O 1
ATOM 789 N N . LYS A 1 95 ? 8.023 18.167 -8.289 1.00 90.00 95 LYS A N 1
ATOM 790 C CA . LYS A 1 95 ? 9.006 18.304 -7.209 1.00 90.00 95 LYS A CA 1
ATOM 791 C C . LYS A 1 95 ? 10.090 17.224 -7.281 1.00 90.00 95 LYS A C 1
ATOM 793 O O . LYS A 1 95 ? 10.834 17.059 -6.319 1.00 90.00 95 LYS A O 1
ATOM 798 N N . ASP A 1 96 ? 10.197 16.520 -8.411 1.00 91.44 96 ASP A N 1
ATOM 799 C CA . ASP A 1 96 ? 11.076 15.363 -8.597 1.00 91.44 96 ASP A CA 1
ATOM 800 C C . ASP A 1 96 ? 10.798 14.233 -7.584 1.00 91.44 96 ASP A C 1
ATOM 802 O O . ASP A 1 96 ? 11.701 13.465 -7.246 1.00 91.44 96 ASP A O 1
ATOM 806 N N . LYS A 1 97 ? 9.559 14.109 -7.099 1.00 92.25 97 LYS A N 1
ATOM 807 C CA . LYS A 1 97 ? 9.120 12.943 -6.334 1.00 92.25 97 LYS A CA 1
ATOM 808 C C . LYS A 1 97 ? 8.690 11.827 -7.276 1.00 92.25 97 LYS A C 1
ATOM 810 O O . LYS A 1 97 ? 8.124 12.085 -8.336 1.00 92.25 97 LYS A O 1
ATOM 815 N N . ILE A 1 98 ? 8.985 10.600 -6.875 1.00 93.19 98 ILE A N 1
ATOM 816 C CA . ILE A 1 98 ? 8.726 9.358 -7.584 1.00 93.19 98 ILE A CA 1
ATOM 817 C C . ILE A 1 98 ? 7.765 8.523 -6.746 1.00 93.19 98 ILE A C 1
ATOM 819 O O . ILE A 1 98 ? 8.039 8.228 -5.583 1.00 93.19 98 ILE A O 1
ATOM 823 N N . THR A 1 99 ? 6.665 8.112 -7.362 1.00 93.38 99 THR A N 1
ATOM 824 C CA . THR A 1 99 ? 5.604 7.351 -6.704 1.00 93.38 99 THR A CA 1
ATOM 825 C C . THR A 1 99 ? 5.242 6.151 -7.580 1.00 93.38 99 THR A C 1
ATOM 827 O O . THR A 1 99 ? 4.830 6.355 -8.724 1.00 93.38 99 THR A O 1
ATOM 830 N N . PRO A 1 100 ? 5.405 4.899 -7.116 1.00 94.69 100 PRO A N 1
ATOM 831 C CA . PRO A 1 100 ? 4.958 3.736 -7.868 1.00 94.69 100 PRO A CA 1
ATOM 832 C C . PRO A 1 100 ? 3.426 3.653 -7.861 1.00 94.69 100 PRO A C 1
ATOM 834 O O . PRO A 1 100 ? 2.803 3.889 -6.827 1.00 94.69 100 PRO A O 1
ATOM 837 N N . LEU A 1 101 ? 2.819 3.297 -8.996 1.00 95.06 101 LEU A N 1
ATOM 838 C CA . LEU A 1 101 ? 1.373 3.080 -9.103 1.00 95.06 101 LEU A CA 1
ATOM 839 C C . LEU A 1 101 ? 0.946 1.784 -8.432 1.00 95.06 101 LEU A C 1
ATOM 841 O O . LEU A 1 101 ? 0.014 1.798 -7.640 1.00 95.06 101 LEU A O 1
ATOM 845 N N . PHE A 1 102 ? 1.623 0.680 -8.731 1.00 94.69 102 PHE A N 1
ATOM 846 C CA . PHE A 1 102 ? 1.432 -0.578 -8.025 1.00 94.69 102 PHE A CA 1
ATOM 847 C C . PHE A 1 102 ? 2.671 -0.923 -7.238 1.00 94.69 102 PHE A C 1
ATOM 849 O O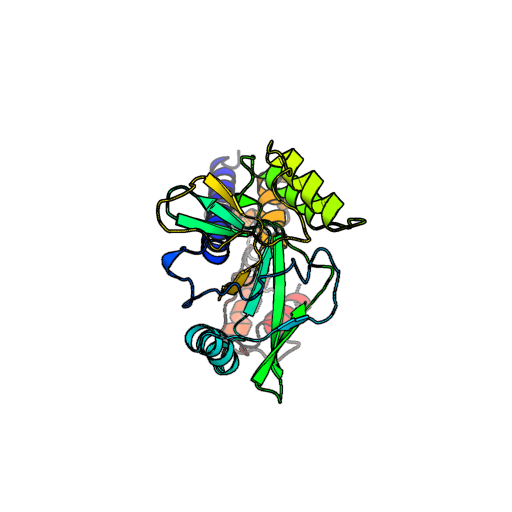 . PHE A 1 102 ? 3.787 -0.614 -7.659 1.00 94.69 102 PHE A O 1
ATOM 856 N N . PHE A 1 103 ? 2.481 -1.601 -6.117 1.00 93.38 103 PHE A N 1
ATOM 857 C CA . PHE A 1 103 ? 3.584 -2.088 -5.317 1.00 93.38 103 PHE A CA 1
ATOM 858 C C . PHE A 1 103 ? 3.229 -3.386 -4.588 1.00 93.38 103 PHE A C 1
ATOM 860 O O . PHE A 1 103 ? 2.065 -3.753 -4.449 1.00 93.38 103 PHE A O 1
ATOM 867 N N . ILE A 1 104 ? 4.251 -4.128 -4.176 1.00 91.25 104 ILE A N 1
ATOM 868 C CA . ILE A 1 104 ? 4.110 -5.386 -3.442 1.00 91.25 104 ILE A CA 1
ATOM 869 C C . ILE A 1 104 ? 5.275 -5.546 -2.470 1.00 91.25 104 ILE A C 1
ATOM 871 O O . ILE A 1 104 ? 6.407 -5.172 -2.782 1.00 91.25 104 ILE A O 1
ATOM 875 N N . GLU A 1 105 ? 5.005 -6.112 -1.297 1.00 89.81 105 GLU A N 1
ATOM 876 C CA . GLU A 1 105 ? 6.050 -6.445 -0.330 1.00 89.81 105 GLU A CA 1
ATOM 877 C C . GLU A 1 105 ? 6.855 -7.661 -0.811 1.00 89.81 105 GLU A C 1
ATOM 879 O O . GLU A 1 105 ? 6.300 -8.693 -1.219 1.00 89.81 105 GLU A O 1
ATOM 884 N N . VAL A 1 106 ? 8.178 -7.540 -0.766 1.00 90.75 106 VAL A N 1
ATOM 885 C CA . VAL A 1 106 ? 9.115 -8.544 -1.267 1.00 90.75 106 VAL A CA 1
ATOM 886 C C . VAL A 1 106 ? 10.182 -8.873 -0.231 1.00 90.75 106 VAL A C 1
ATOM 888 O O . VAL A 1 106 ? 10.667 -8.022 0.507 1.00 90.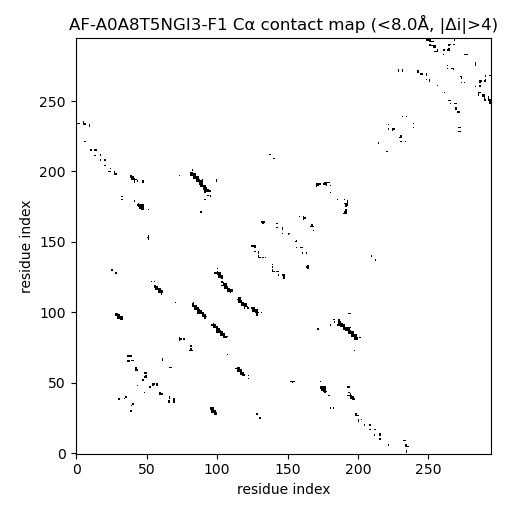75 106 VAL A O 1
ATOM 891 N N . GLU A 1 107 ? 10.596 -10.132 -0.217 1.00 89.88 107 GLU A N 1
ATOM 892 C CA . GLU A 1 107 ? 11.812 -10.574 0.444 1.00 89.88 107 GLU A CA 1
ATOM 893 C C . GLU A 1 107 ? 12.982 -10.460 -0.533 1.00 89.88 107 GLU A C 1
ATOM 895 O O . GLU A 1 107 ? 12.906 -10.947 -1.666 1.00 89.88 107 GLU A O 1
ATOM 900 N N . VAL A 1 108 ? 14.081 -9.860 -0.079 1.00 89.88 108 VAL A N 1
ATOM 901 C CA . VAL A 1 108 ? 15.330 -9.777 -0.837 1.00 89.88 108 VAL A CA 1
ATOM 902 C C . VAL A 1 108 ? 16.405 -10.565 -0.101 1.00 89.88 108 VAL A C 1
ATOM 904 O O . VAL A 1 108 ? 16.635 -10.355 1.086 1.00 89.88 108 VAL A O 1
ATOM 907 N N . LYS A 1 109 ? 17.071 -11.487 -0.795 1.00 88.44 109 LYS A N 1
ATOM 908 C CA . LYS A 1 109 ? 18.149 -12.325 -0.251 1.00 88.44 109 LYS A CA 1
ATOM 909 C C . LYS A 1 109 ? 19.386 -12.235 -1.123 1.00 88.44 109 LYS A C 1
ATOM 911 O O . LYS A 1 109 ? 19.290 -12.287 -2.344 1.00 88.44 109 LYS A O 1
ATOM 916 N N . GLU A 1 110 ? 20.552 -12.145 -0.499 1.00 87.25 110 GLU A N 1
ATOM 917 C CA . GLU A 1 110 ? 21.823 -12.244 -1.214 1.00 87.25 110 GLU A CA 1
ATOM 918 C C . GLU A 1 110 ? 22.083 -13.707 -1.620 1.00 87.25 110 GLU A C 1
ATOM 920 O O . GLU A 1 110 ? 21.907 -14.630 -0.820 1.00 87.25 110 GLU A O 1
ATOM 925 N N . ASP A 1 111 ? 22.463 -13.928 -2.878 1.00 81.31 111 ASP A N 1
ATOM 926 C CA . ASP A 1 111 ? 22.832 -15.239 -3.412 1.00 81.31 111 ASP A CA 1
ATOM 927 C C . ASP A 1 111 ? 24.339 -15.498 -3.255 1.00 81.31 111 ASP A C 1
ATOM 929 O O . ASP A 1 111 ? 25.162 -14.583 -3.210 1.00 81.31 111 ASP A O 1
ATOM 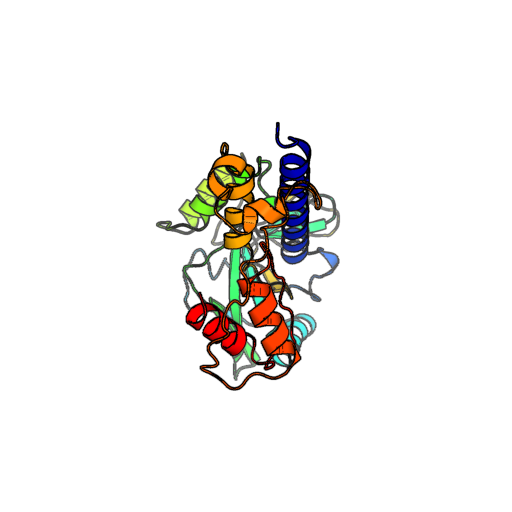933 N N . GLN A 1 112 ? 24.738 -16.770 -3.254 1.00 69.19 112 GLN A N 1
ATOM 934 C CA . GLN A 1 112 ? 26.132 -17.196 -3.054 1.00 69.19 112 GLN A CA 1
ATOM 935 C C . GLN A 1 112 ? 27.096 -16.689 -4.146 1.00 69.19 112 GLN A C 1
ATOM 937 O O . GLN A 1 112 ? 28.310 -16.695 -3.950 1.00 69.19 112 GLN A O 1
ATOM 942 N N . LYS A 1 113 ? 26.571 -16.242 -5.296 1.00 65.69 113 LYS A N 1
ATOM 943 C CA . LYS A 1 113 ? 27.333 -15.747 -6.455 1.00 65.69 113 LYS A CA 1
ATOM 944 C C . LYS A 1 113 ? 27.397 -14.214 -6.564 1.00 65.69 113 LYS A C 1
ATOM 946 O O . LYS A 1 113 ? 27.663 -13.710 -7.647 1.00 65.69 113 LYS A O 1
ATOM 951 N N . SER A 1 114 ? 27.201 -13.474 -5.465 1.00 68.94 114 SER A N 1
ATOM 952 C CA . SER A 1 114 ? 27.211 -11.991 -5.437 1.00 68.94 114 SER A CA 1
ATOM 953 C C . SER A 1 114 ? 26.044 -11.299 -6.167 1.00 68.94 114 SER A C 1
ATOM 955 O O . SER A 1 114 ? 26.124 -10.097 -6.427 1.00 68.94 114 SER A O 1
ATOM 957 N N . GLY A 1 115 ? 24.981 -12.047 -6.471 1.00 86.56 115 GLY A N 1
ATOM 958 C CA . GLY A 1 115 ? 23.703 -11.529 -6.969 1.00 86.56 115 GLY A CA 1
ATOM 959 C C . GLY A 1 115 ? 22.639 -11.491 -5.870 1.00 86.56 115 GLY A C 1
ATOM 960 O O . GLY A 1 115 ? 22.904 -11.859 -4.724 1.00 86.56 115 GLY A O 1
ATOM 961 N N . PHE A 1 116 ? 21.423 -11.078 -6.213 1.00 91.50 116 PHE A N 1
ATOM 962 C CA . PHE A 1 116 ? 20.284 -11.014 -5.297 1.00 91.50 116 PHE A CA 1
ATOM 963 C C . PHE A 1 116 ? 19.088 -11.785 -5.848 1.00 91.50 116 PHE A C 1
ATOM 965 O O . PHE A 1 116 ? 18.878 -11.879 -7.059 1.00 91.50 116 PHE A O 1
ATOM 972 N N . LYS A 1 117 ? 18.289 -12.325 -4.930 1.00 92.06 117 LYS A N 1
ATOM 973 C CA . LYS A 1 117 ? 16.998 -12.952 -5.200 1.00 92.06 117 LYS A CA 1
ATOM 974 C C . LYS A 1 117 ? 15.903 -12.107 -4.586 1.00 92.06 117 LYS A C 1
ATOM 976 O O . LYS A 1 117 ? 16.004 -11.746 -3.417 1.00 92.06 117 LYS A O 1
ATOM 981 N N . LEU A 1 118 ? 14.864 -11.832 -5.357 1.00 92.94 118 LEU A N 1
ATOM 982 C CA . LEU A 1 118 ? 13.666 -11.132 -4.914 1.00 92.94 118 LEU A CA 1
ATOM 983 C C . LEU A 1 118 ? 12.470 -12.069 -5.039 1.00 92.94 118 LEU A C 1
ATOM 985 O O . LEU A 1 118 ? 12.284 -12.706 -6.077 1.00 92.94 118 LEU A O 1
ATOM 989 N N . ARG A 1 119 ? 11.668 -12.161 -3.980 1.00 92.75 119 ARG A N 1
ATOM 990 C CA . ARG A 1 119 ? 10.441 -12.963 -3.943 1.00 92.75 119 ARG A CA 1
ATOM 991 C C . ARG A 1 119 ? 9.303 -12.150 -3.341 1.00 92.75 119 ARG A C 1
ATOM 993 O O . ARG A 1 119 ? 9.479 -11.639 -2.239 1.00 92.75 119 ARG A O 1
ATOM 1000 N N . PRO A 1 120 ? 8.131 -12.056 -3.982 1.00 92.38 120 PRO A N 1
ATOM 1001 C CA . PRO A 1 120 ? 6.950 -11.509 -3.324 1.00 92.38 120 PRO A CA 1
ATOM 1002 C C . PRO A 1 120 ? 6.588 -12.333 -2.092 1.00 92.38 120 PRO A C 1
ATOM 1004 O O . PRO A 1 120 ? 6.541 -13.563 -2.170 1.00 92.38 120 PRO A O 1
ATOM 1007 N N . LEU A 1 121 ? 6.283 -11.674 -0.973 1.00 88.50 121 LEU A N 1
ATOM 1008 C CA . LEU A 1 121 ? 5.790 -12.376 0.217 1.00 88.50 121 LEU A CA 1
ATOM 1009 C C . LEU A 1 121 ? 4.414 -13.003 -0.038 1.00 88.50 121 LEU A C 1
ATOM 1011 O O . LEU A 1 121 ? 4.139 -14.120 0.399 1.00 88.50 121 LEU A O 1
ATOM 1015 N N . ASN A 1 122 ? 3.564 -12.301 -0.789 1.00 87.38 122 ASN A N 1
ATOM 1016 C CA . ASN A 1 122 ? 2.290 -12.811 -1.278 1.00 87.38 122 ASN A CA 1
ATOM 1017 C C . ASN A 1 122 ? 2.063 -12.340 -2.724 1.00 87.38 122 ASN A C 1
ATOM 1019 O O . ASN A 1 122 ? 1.614 -11.213 -2.909 1.00 87.38 122 ASN A O 1
ATOM 1023 N N . PRO A 1 123 ? 2.307 -13.185 -3.745 1.00 84.25 123 PRO A N 1
ATOM 1024 C CA . PRO A 1 123 ? 2.207 -12.807 -5.162 1.00 84.25 123 PRO A CA 1
ATOM 1025 C C . PRO A 1 123 ? 0.852 -12.234 -5.601 1.00 84.25 123 PRO A C 1
ATOM 1027 O O . PRO A 1 123 ? 0.776 -11.558 -6.623 1.00 84.25 123 PRO A O 1
ATOM 1030 N N . ASN A 1 124 ? -0.218 -12.499 -4.846 1.00 83.94 124 ASN A N 1
ATOM 1031 C CA . ASN A 1 124 ? -1.559 -11.998 -5.147 1.00 83.94 124 ASN A CA 1
ATOM 1032 C C . ASN A 1 124 ? -1.906 -10.696 -4.407 1.00 83.94 124 ASN A C 1
AT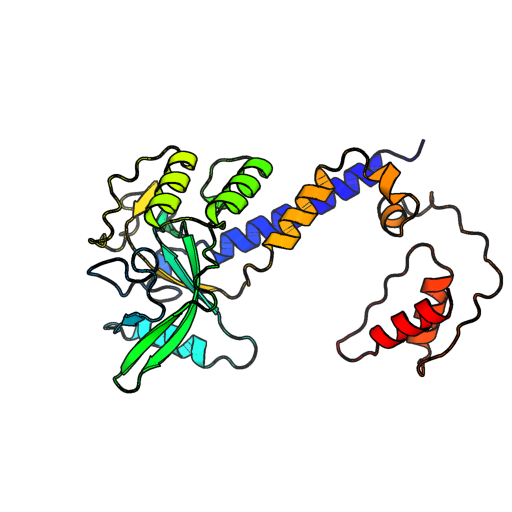OM 1034 O O . ASN A 1 124 ? -2.975 -10.150 -4.649 1.00 83.94 124 ASN A O 1
ATOM 1038 N N . ALA A 1 125 ? -1.040 -10.204 -3.517 1.00 86.44 125 ALA A N 1
ATOM 1039 C CA . ALA A 1 125 ? -1.257 -8.992 -2.724 1.00 86.44 125 ALA A CA 1
ATOM 1040 C C . ALA A 1 125 ? -0.611 -7.760 -3.376 1.00 86.44 125 ALA A C 1
ATOM 1042 O O . ALA A 1 125 ? 0.147 -7.033 -2.739 1.00 86.44 125 ALA A O 1
ATOM 1043 N N . ILE A 1 126 ? -0.870 -7.560 -4.669 1.00 91.38 126 ILE A N 1
ATOM 1044 C CA . ILE A 1 126 ? -0.455 -6.333 -5.353 1.00 91.38 126 ILE A CA 1
ATOM 1045 C C . ILE A 1 126 ? -1.357 -5.205 -4.860 1.00 91.38 126 ILE A C 1
ATOM 1047 O O . ILE A 1 126 ? -2.574 -5.291 -5.003 1.00 91.38 126 ILE A O 1
ATOM 1051 N N . GLN A 1 127 ? -0.739 -4.172 -4.305 1.00 90.81 127 GLN A N 1
ATOM 1052 C CA . GLN A 1 127 ? -1.397 -2.978 -3.793 1.00 90.81 127 GLN A CA 1
ATOM 1053 C C . GLN A 1 127 ? -1.312 -1.848 -4.815 1.00 90.81 127 GLN A C 1
ATOM 1055 O O . GLN A 1 127 ? -0.402 -1.829 -5.652 1.00 90.81 127 GLN A O 1
ATOM 1060 N N . VAL A 1 128 ? -2.254 -0.909 -4.753 1.00 91.94 128 VAL A N 1
ATOM 1061 C CA . VAL A 1 128 ? -2.249 0.293 -5.593 1.00 91.94 128 VAL A CA 1
ATOM 1062 C C . VAL A 1 128 ? -2.016 1.531 -4.738 1.00 91.94 128 VAL A C 1
ATOM 1064 O O . VAL A 1 128 ? -2.553 1.672 -3.644 1.00 91.94 128 VAL A O 1
ATOM 1067 N N . ASN A 1 129 ? -1.217 2.461 -5.243 1.00 90.56 129 ASN A N 1
ATOM 1068 C CA . ASN A 1 129 ? -1.051 3.765 -4.634 1.00 90.56 129 ASN A CA 1
ATOM 1069 C C . ASN A 1 129 ? -2.237 4.659 -5.010 1.00 90.56 129 ASN A C 1
ATOM 1071 O O . ASN A 1 129 ? -2.214 5.392 -6.004 1.00 90.56 129 ASN A O 1
ATOM 1075 N N . HIS A 1 130 ? -3.299 4.583 -4.208 1.00 86.56 130 HIS A N 1
ATOM 1076 C CA . HIS A 1 130 ? -4.562 5.278 -4.454 1.00 86.56 130 HIS A CA 1
ATOM 1077 C C . HIS A 1 130 ? -4.445 6.813 -4.379 1.00 86.56 130 HIS A C 1
ATOM 1079 O O . HIS A 1 130 ? -5.362 7.541 -4.770 1.00 86.56 130 HIS A O 1
ATOM 1085 N N . HIS A 1 131 ? -3.314 7.341 -3.908 1.00 84.12 131 HIS A N 1
ATOM 1086 C CA . HIS A 1 131 ? -3.077 8.780 -3.858 1.00 84.12 131 HIS A CA 1
ATOM 1087 C C . HIS A 1 131 ? -2.786 9.402 -5.227 1.00 84.12 131 HIS A C 1
ATOM 1089 O O . HIS A 1 131 ? -2.929 10.616 -5.376 1.00 84.12 131 HIS A O 1
ATOM 1095 N N . LEU A 1 132 ? -2.419 8.591 -6.224 1.00 89.69 132 LEU A N 1
ATOM 1096 C CA . LEU A 1 132 ? -2.229 9.052 -7.601 1.00 89.69 132 LEU A CA 1
ATOM 1097 C C . LEU A 1 132 ? -3.554 9.366 -8.311 1.00 89.69 132 LEU A C 1
ATOM 1099 O O . LEU A 1 132 ? -3.545 10.070 -9.318 1.00 89.69 132 LEU A O 1
ATOM 1103 N N . PHE A 1 133 ? -4.693 8.907 -7.780 1.00 90.12 133 PHE A N 1
ATOM 1104 C CA . PHE A 1 133 ? -6.010 9.220 -8.332 1.00 90.12 133 PHE A CA 1
ATOM 1105 C C . PHE A 1 133 ? -6.538 10.541 -7.760 1.00 90.12 133 PHE A C 1
ATOM 1107 O O . PHE A 1 133 ? -6.607 10.740 -6.543 1.00 90.12 133 PHE A O 1
ATOM 1114 N N . GLY A 1 134 ? -6.972 11.442 -8.643 1.00 84.25 134 GLY A N 1
ATOM 1115 C CA . GLY A 1 134 ? -7.577 12.739 -8.308 1.00 84.25 134 GLY A CA 1
ATOM 1116 C C . GLY A 1 134 ? -9.021 12.652 -7.795 1.00 84.25 134 GLY A C 1
ATOM 1117 O O . GLY A 1 134 ? -9.833 13.510 -8.122 1.00 84.25 134 GLY A O 1
ATOM 1118 N N . ALA A 1 135 ? -9.342 11.615 -7.022 1.00 80.56 135 ALA A N 1
ATOM 1119 C CA . ALA A 1 135 ? -10.697 11.220 -6.647 1.00 80.56 135 ALA A CA 1
ATOM 1120 C C . ALA A 1 135 ? -11.055 11.553 -5.183 1.00 80.56 135 ALA A C 1
ATOM 1122 O O . ALA A 1 135 ? -10.184 11.799 -4.338 1.00 80.56 135 ALA A O 1
ATOM 1123 N N . GLN A 1 136 ? -12.356 11.541 -4.870 1.00 79.56 136 GLN A N 1
ATOM 1124 C CA . GLN A 1 136 ? -12.858 11.610 -3.487 1.00 79.56 136 GLN A CA 1
ATOM 1125 C C . GLN A 1 136 ? -12.511 10.317 -2.723 1.00 79.56 136 GLN A C 1
ATOM 1127 O O . GLN A 1 136 ? -12.209 9.294 -3.327 1.00 79.56 136 GLN A O 1
ATOM 1132 N N . ILE A 1 137 ? -12.576 10.336 -1.386 1.00 73.75 137 ILE A N 1
ATOM 1133 C CA . ILE A 1 137 ? -12.183 9.188 -0.537 1.00 73.75 137 ILE A CA 1
ATOM 1134 C C . ILE A 1 137 ? -12.936 7.903 -0.919 1.00 73.75 137 ILE A C 1
ATOM 1136 O O . ILE A 1 137 ? -12.330 6.847 -1.053 1.00 73.75 137 ILE A O 1
ATOM 1140 N N . GLU A 1 138 ? -14.248 8.000 -1.118 1.00 74.94 138 GLU A N 1
ATOM 1141 C CA . GLU A 1 138 ? -15.116 6.875 -1.495 1.00 74.94 138 GLU A CA 1
ATOM 1142 C C . GLU A 1 138 ? -14.689 6.214 -2.797 1.00 74.94 138 GLU A C 1
ATOM 1144 O O . GLU A 1 138 ? -14.581 4.996 -2.894 1.00 74.94 138 GLU A O 1
ATOM 1149 N N . GLU A 1 139 ? -14.430 7.052 -3.789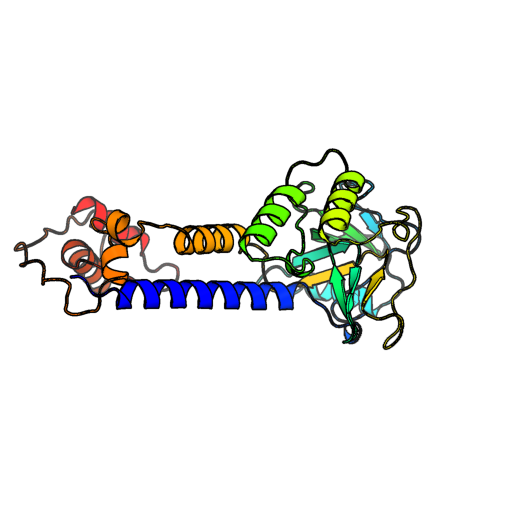 1.00 84.25 139 GLU A N 1
ATOM 1150 C CA . GLU A 1 139 ? -14.009 6.626 -5.107 1.00 84.25 139 GLU A CA 1
ATOM 1151 C C . GLU A 1 139 ? -12.594 6.043 -5.057 1.00 84.25 139 GLU A C 1
ATOM 1153 O O . GLU A 1 139 ? -12.358 4.996 -5.644 1.00 84.25 139 GLU A O 1
ATOM 1158 N N . LYS A 1 140 ? -11.682 6.616 -4.261 1.00 83.88 140 LYS A N 1
ATOM 1159 C CA . LYS A 1 140 ? -10.349 6.040 -4.019 1.00 83.88 140 LYS A CA 1
ATOM 1160 C C . LYS A 1 140 ? -10.416 4.650 -3.396 1.00 83.88 140 LYS A C 1
ATOM 1162 O O . LYS A 1 140 ? -9.695 3.768 -3.849 1.00 83.88 140 LYS A O 1
ATOM 1167 N N . LEU A 1 141 ? -11.276 4.448 -2.397 1.00 81.00 141 LEU A N 1
ATOM 1168 C CA . LEU A 1 141 ? -11.476 3.135 -1.778 1.00 81.00 141 LEU A CA 1
ATOM 1169 C C . LEU A 1 141 ? -12.083 2.139 -2.772 1.00 81.00 141 LEU A C 1
ATOM 1171 O O . LEU A 1 141 ? -11.636 1.002 -2.830 1.00 81.00 141 LEU A O 1
ATOM 1175 N N . ALA A 1 142 ? -13.048 2.562 -3.592 1.00 87.06 142 ALA A N 1
ATOM 1176 C CA . ALA A 1 142 ? -13.629 1.705 -4.625 1.00 87.06 142 ALA A CA 1
ATOM 1177 C C . ALA A 1 142 ? -12.604 1.316 -5.707 1.00 87.06 142 ALA A C 1
ATOM 1179 O O . ALA A 1 142 ? -12.514 0.146 -6.074 1.00 87.06 142 ALA A O 1
ATOM 1180 N N . ILE A 1 143 ? -11.800 2.279 -6.172 1.00 90.88 143 ILE A N 1
ATOM 1181 C CA . ILE A 1 143 ? -10.695 2.052 -7.112 1.00 90.88 143 ILE A CA 1
ATOM 1182 C C . ILE A 1 143 ? -9.677 1.087 -6.498 1.00 90.88 143 ILE A C 1
ATOM 1184 O O . ILE A 1 143 ? -9.231 0.157 -7.167 1.00 90.88 143 ILE A O 1
ATOM 1188 N N . GLN A 1 144 ? -9.319 1.285 -5.228 1.00 88.19 144 GLN A N 1
ATOM 1189 C CA . GLN A 1 144 ? -8.405 0.405 -4.510 1.00 88.19 144 GLN A CA 1
ATOM 1190 C C . GLN A 1 144 ? -8.961 -1.023 -4.411 1.00 88.19 144 GLN A C 1
ATOM 1192 O O . GLN A 1 144 ? -8.282 -1.963 -4.817 1.00 88.19 144 GLN A O 1
ATOM 1197 N N . ASP A 1 145 ? -10.203 -1.187 -3.951 1.00 88.25 145 ASP A N 1
ATOM 1198 C CA . ASP A 1 145 ? -10.880 -2.484 -3.823 1.00 88.25 145 ASP A CA 1
ATOM 1199 C C . ASP A 1 145 ? -10.933 -3.242 -5.150 1.00 88.25 145 ASP A C 1
ATOM 1201 O O . ASP A 1 145 ? -10.716 -4.457 -5.194 1.00 88.25 145 ASP A O 1
ATOM 1205 N N . GLU A 1 146 ? -11.223 -2.528 -6.238 1.00 93.69 146 GLU A N 1
ATOM 1206 C CA . GLU A 1 146 ? -11.211 -3.106 -7.570 1.00 93.69 146 GLU A CA 1
ATOM 1207 C C . GLU A 1 146 ? -9.795 -3.535 -7.945 1.00 93.69 146 GLU A C 1
ATOM 1209 O O . GLU A 1 146 ? -9.569 -4.730 -8.139 1.00 93.69 146 GLU A O 1
ATOM 1214 N N . LEU A 1 147 ? -8.845 -2.594 -8.003 1.00 93.31 147 LEU A N 1
ATOM 1215 C CA . LEU A 1 147 ? -7.492 -2.795 -8.533 1.00 93.31 147 LEU A CA 1
ATOM 1216 C C . LEU A 1 147 ? -6.662 -3.809 -7.734 1.00 93.31 147 LEU A C 1
ATOM 1218 O O . LEU A 1 147 ? -5.899 -4.569 -8.337 1.00 93.31 147 LEU A O 1
ATOM 1222 N N . GLU A 1 148 ? -6.826 -3.875 -6.414 1.00 91.62 148 GLU A N 1
ATOM 1223 C CA . GLU A 1 148 ? -6.179 -4.877 -5.548 1.00 91.62 148 GLU A CA 1
ATOM 1224 C C . GLU A 1 148 ? -6.896 -6.238 -5.581 1.00 91.62 148 GLU A C 1
ATOM 1226 O O . GLU A 1 148 ? -6.375 -7.255 -5.114 1.00 91.62 148 GLU A O 1
ATOM 1231 N N . GLY A 1 149 ? -8.082 -6.288 -6.187 1.00 89.19 149 GLY A N 1
ATOM 1232 C CA . GLY A 1 149 ? -8.861 -7.493 -6.397 1.00 89.19 149 GLY A CA 1
ATOM 1233 C C . GLY A 1 149 ? -8.261 -8.470 -7.416 1.00 89.19 149 GLY A C 1
ATOM 1234 O O . GLY A 1 149 ? -7.137 -8.354 -7.928 1.00 89.19 149 GLY A O 1
ATOM 1235 N N . LYS A 1 150 ? -9.053 -9.504 -7.724 1.00 88.19 150 LYS A N 1
ATOM 1236 C CA . LYS A 1 150 ? -8.670 -10.540 -8.689 1.00 88.19 150 LYS A CA 1
ATOM 1237 C C . LYS A 1 150 ? -8.755 -10.000 -10.113 1.00 88.19 150 LYS A C 1
ATOM 1239 O O . LYS A 1 150 ? -9.845 -9.831 -10.648 1.00 88.19 150 LYS A O 1
ATOM 1244 N N . PHE A 1 151 ? -7.598 -9.861 -10.745 1.00 89.50 151 PHE A N 1
ATOM 1245 C CA . PHE A 1 151 ? -7.473 -9.589 -12.173 1.00 89.50 151 PHE A CA 1
ATOM 1246 C C . PHE A 1 151 ? -6.998 -10.825 -12.935 1.00 89.50 151 PHE A C 1
ATOM 1248 O O . PHE A 1 151 ? -6.300 -11.676 -12.387 1.00 89.50 151 PHE A O 1
ATOM 1255 N N . GLY A 1 152 ? -7.369 -10.919 -14.215 1.00 86.50 152 GLY A N 1
ATOM 1256 C CA . GLY A 1 152 ? -6.895 -11.994 -15.092 1.00 86.50 152 GLY A CA 1
ATOM 1257 C C . GLY A 1 152 ? -5.415 -11.854 -15.463 1.00 86.50 152 GLY A C 1
ATOM 1258 O O . GLY A 1 152 ? -4.697 -12.847 -15.522 1.00 86.50 152 GLY A O 1
ATOM 1259 N N . SER A 1 153 ? -4.951 -10.625 -15.692 1.00 91.44 153 SER A N 1
ATOM 1260 C CA . SER A 1 153 ? -3.549 -10.303 -15.957 1.00 91.44 153 SER A CA 1
ATOM 1261 C C . SER A 1 153 ? -3.195 -8.940 -15.375 1.00 91.44 153 SER A C 1
ATOM 1263 O O . SER A 1 153 ? -4.066 -8.083 -15.197 1.00 91.44 153 SER A O 1
ATOM 1265 N N . PHE A 1 154 ? -1.906 -8.719 -15.117 1.00 93.00 154 PHE A N 1
ATOM 1266 C CA . PHE A 1 154 ? -1.433 -7.410 -14.678 1.00 93.00 154 PHE A CA 1
ATOM 1267 C C . PHE A 1 154 ? -1.660 -6.324 -15.740 1.00 93.00 154 PHE A C 1
ATOM 1269 O O . PHE A 1 154 ? -2.038 -5.214 -15.400 1.00 93.00 154 PHE A O 1
ATOM 1276 N N . GLU A 1 155 ? -1.554 -6.667 -17.025 1.00 92.19 155 GLU A N 1
ATOM 1277 C CA . GLU A 1 155 ? -1.875 -5.769 -18.143 1.00 92.19 155 GLU A CA 1
ATOM 1278 C C . GLU A 1 155 ? -3.322 -5.242 -18.085 1.00 92.19 155 GLU A C 1
ATOM 1280 O O . GLU A 1 155 ? -3.576 -4.056 -18.291 1.00 92.19 155 GLU A O 1
ATOM 1285 N N . ALA A 1 156 ? -4.288 -6.112 -17.771 1.00 92.88 156 ALA A N 1
ATOM 1286 C CA . ALA A 1 156 ? -5.686 -5.707 -17.623 1.00 92.88 156 ALA A CA 1
ATOM 1287 C C . ALA A 1 156 ? -5.889 -4.793 -16.402 1.00 92.88 156 ALA A C 1
ATOM 1289 O O . ALA A 1 156 ? -6.630 -3.812 -16.480 1.00 92.88 156 ALA A O 1
ATOM 1290 N N . ARG A 1 157 ? -5.193 -5.088 -15.296 1.00 95.06 157 ARG A N 1
ATOM 1291 C CA . ARG A 1 157 ? -5.192 -4.245 -14.092 1.00 95.06 157 ARG A CA 1
ATOM 1292 C C . ARG A 1 157 ? -4.615 -2.862 -14.383 1.00 95.06 157 ARG A C 1
ATOM 1294 O O . ARG A 1 157 ? -5.230 -1.857 -14.044 1.00 95.06 157 ARG A O 1
ATOM 1301 N N . LEU A 1 158 ? -3.464 -2.818 -15.049 1.00 94.06 158 LEU A N 1
ATOM 1302 C CA . LEU A 1 158 ? -2.792 -1.589 -15.450 1.00 94.06 158 LEU A CA 1
ATOM 1303 C C . LEU A 1 158 ? -3.715 -0.739 -16.327 1.00 94.06 158 LEU A C 1
ATOM 1305 O O . LEU A 1 158 ? -3.882 0.445 -16.069 1.00 94.06 158 LEU A O 1
ATOM 1309 N N . ARG A 1 159 ? -4.398 -1.349 -17.302 1.00 93.00 159 ARG A N 1
ATOM 1310 C CA . ARG A 1 159 ? -5.346 -0.644 -18.180 1.00 93.00 159 ARG A CA 1
ATOM 1311 C C . ARG A 1 159 ? -6.478 0.012 -17.415 1.00 93.00 159 ARG A C 1
ATOM 1313 O O . ARG A 1 159 ? -6.724 1.193 -17.610 1.00 93.00 159 ARG A O 1
ATOM 1320 N N . THR A 1 160 ? -7.086 -0.742 -16.510 1.00 95.12 160 THR A N 1
ATOM 1321 C CA . THR A 1 160 ? -8.176 -0.249 -15.662 1.00 95.12 160 THR A CA 1
ATOM 1322 C C . THR A 1 160 ? -7.703 0.925 -14.797 1.00 95.12 160 THR A C 1
ATOM 1324 O O . THR A 1 160 ? -8.387 1.937 -14.686 1.00 95.12 160 THR A O 1
ATOM 1327 N N . ALA A 1 161 ? -6.487 0.859 -14.244 1.00 95.25 161 ALA A N 1
ATOM 1328 C CA . ALA A 1 161 ? -5.924 1.977 -13.490 1.00 95.25 161 ALA A CA 1
ATOM 1329 C C . ALA A 1 161 ? -5.700 3.226 -14.357 1.00 95.25 161 ALA A C 1
ATOM 1331 O O . ALA A 1 161 ? -5.999 4.332 -13.919 1.00 95.25 161 ALA A O 1
ATOM 1332 N N . PHE A 1 162 ? -5.210 3.067 -15.587 1.00 94.19 162 PHE A N 1
ATOM 1333 C CA . PHE A 1 162 ? -5.012 4.188 -16.512 1.00 94.19 162 PHE A CA 1
ATOM 1334 C C . PHE A 1 162 ? -6.327 4.811 -17.000 1.00 94.19 162 PHE A C 1
ATOM 1336 O O . PHE A 1 162 ? -6.386 6.026 -17.188 1.00 94.19 162 PHE A O 1
ATOM 1343 N N . GLU A 1 163 ? -7.395 4.017 -17.109 1.00 93.62 163 GLU A N 1
ATOM 1344 C CA . GLU A 1 163 ? -8.755 4.518 -17.338 1.00 93.62 163 GLU A CA 1
ATOM 1345 C C . GLU A 1 163 ? -9.213 5.424 -16.182 1.00 93.62 163 GLU A C 1
ATOM 1347 O O . GLU A 1 163 ? -9.660 6.541 -16.436 1.00 93.62 163 GLU A O 1
ATOM 1352 N N . TYR A 1 164 ? -9.008 5.012 -14.924 1.00 94.31 164 TYR A N 1
ATOM 1353 C CA . TYR A 1 164 ? -9.298 5.845 -13.743 1.00 94.31 164 TYR A CA 1
ATOM 1354 C C . TYR A 1 164 ? -8.406 7.089 -13.618 1.00 94.31 164 TYR A C 1
ATOM 1356 O O . TYR A 1 164 ? -8.822 8.098 -13.054 1.00 94.31 164 TYR A O 1
ATOM 1364 N N . LEU A 1 165 ? -7.175 7.032 -14.127 1.00 92.31 165 LEU A N 1
ATOM 1365 C CA . LEU A 1 165 ? -6.255 8.176 -14.180 1.00 92.31 165 LEU A CA 1
ATOM 1366 C C . LEU A 1 165 ? -6.558 9.135 -15.342 1.00 92.31 165 LEU A C 1
ATOM 1368 O O . LEU A 1 165 ? -5.837 10.121 -15.509 1.00 92.31 165 LEU A O 1
ATOM 1372 N N . GLU A 1 166 ? -7.556 8.824 -16.176 1.00 91.56 166 GLU A N 1
ATOM 1373 C CA . GLU A 1 166 ? -7.906 9.575 -17.387 1.00 91.56 166 GLU A CA 1
ATOM 1374 C C . GLU A 1 166 ? -6.684 9.829 -18.297 1.00 91.56 166 GLU A C 1
ATOM 1376 O O . GLU A 1 166 ? -6.539 10.885 -18.917 1.00 91.56 166 GLU A O 1
ATOM 1381 N N . THR A 1 167 ? -5.762 8.861 -18.356 1.00 88.62 167 THR A N 1
ATOM 1382 C CA . THR A 1 167 ? -4.466 8.974 -19.043 1.00 88.62 167 THR A CA 1
ATOM 1383 C C . THR A 1 167 ? -4.245 7.779 -19.970 1.00 88.62 167 THR A C 1
ATOM 1385 O O . THR A 1 167 ? -4.691 6.669 -19.699 1.00 88.62 167 THR A O 1
ATOM 1388 N N . ASP A 1 168 ? -3.535 7.986 -21.080 1.00 82.56 168 ASP A N 1
ATOM 1389 C CA . ASP A 1 168 ? -3.209 6.908 -22.019 1.00 82.56 168 ASP A CA 1
ATOM 1390 C C . ASP A 1 168 ? -2.049 6.031 -21.506 1.00 82.56 168 ASP A C 1
ATOM 1392 O O . ASP A 1 168 ? -1.125 6.532 -20.876 1.00 82.56 168 ASP A O 1
ATOM 1396 N N . MET A 1 169 ? -2.063 4.734 -21.816 1.00 81.38 169 MET A N 1
ATOM 1397 C CA . MET A 1 169 ? -1.016 3.770 -21.463 1.00 81.38 169 MET A CA 1
ATOM 1398 C C . MET A 1 169 ? 0.058 3.603 -22.557 1.00 81.38 169 MET A C 1
ATOM 1400 O O . MET A 1 169 ? 0.997 2.832 -22.386 1.00 81.38 169 MET A O 1
ATOM 1404 N N . GLN A 1 170 ? -0.051 4.299 -23.694 1.00 71.19 170 GLN A N 1
ATOM 1405 C CA . GLN A 1 170 ? 0.808 4.104 -24.879 1.00 71.19 170 GLN A CA 1
ATOM 1406 C C . GLN A 1 170 ? 2.337 4.093 -24.639 1.00 71.19 170 GLN A C 1
ATOM 1408 O O . GLN A 1 170 ? 3.074 3.620 -25.503 1.00 71.19 170 GLN A O 1
ATOM 1413 N N . PHE A 1 171 ? 2.835 4.597 -23.508 1.00 69.06 171 PHE A N 1
ATOM 1414 C CA . PHE A 1 171 ? 4.261 4.615 -23.154 1.00 69.06 171 PHE A CA 1
ATOM 1415 C C . PHE A 1 171 ? 4.737 3.412 -22.308 1.00 69.06 171 PHE A C 1
ATOM 1417 O O . PHE A 1 171 ? 5.941 3.272 -22.103 1.00 69.06 171 PHE A O 1
ATOM 1424 N N . LEU A 1 172 ? 3.849 2.530 -21.832 1.00 79.69 172 LEU A N 1
ATOM 1425 C CA . LEU A 1 172 ? 4.211 1.360 -21.015 1.00 79.69 172 LEU A CA 1
ATOM 1426 C C . LEU A 1 172 ? 4.304 0.093 -21.877 1.00 79.69 172 LEU A C 1
ATOM 1428 O O . LEU A 1 172 ? 3.372 -0.700 -21.941 1.00 79.69 172 LEU A O 1
ATOM 1432 N N . ASP A 1 173 ? 5.433 -0.097 -22.560 1.00 81.00 173 ASP A N 1
ATOM 1433 C CA . ASP A 1 173 ? 5.764 -1.366 -23.221 1.00 81.00 173 ASP A CA 1
ATOM 1434 C C . ASP A 1 173 ? 6.474 -2.299 -22.220 1.00 81.00 173 ASP A C 1
ATOM 1436 O O . ASP A 1 173 ? 7.625 -2.029 -21.878 1.00 81.00 173 ASP A O 1
ATOM 1440 N N . PRO A 1 174 ? 5.872 -3.418 -21.774 1.00 73.75 174 PRO A N 1
ATOM 1441 C CA . PRO A 1 174 ? 6.471 -4.291 -20.755 1.00 73.75 174 PRO A CA 1
ATOM 1442 C C . PRO A 1 174 ? 7.836 -4.880 -21.145 1.00 73.75 174 PRO A C 1
ATOM 1444 O O . PRO A 1 174 ? 8.595 -5.335 -20.285 1.00 73.75 174 PRO A O 1
ATOM 1447 N N . GLN A 1 175 ? 8.151 -4.897 -22.445 1.00 82.50 175 GLN A N 1
ATOM 1448 C CA . GLN A 1 175 ? 9.410 -5.408 -22.995 1.00 82.50 175 GLN A CA 1
ATOM 1449 C C . GLN A 1 175 ? 10.500 -4.339 -23.132 1.00 82.50 175 GLN A C 1
ATOM 1451 O O . GLN A 1 175 ? 11.559 -4.616 -23.696 1.00 82.50 175 GLN A O 1
ATOM 1456 N N . LYS A 1 176 ? 10.244 -3.115 -22.672 1.00 88.88 176 LYS A N 1
ATOM 1457 C CA . LYS A 1 176 ? 11.220 -2.028 -22.647 1.00 88.88 176 LYS A CA 1
ATOM 1458 C C . LYS A 1 176 ? 11.187 -1.367 -21.285 1.00 88.88 176 LYS A C 1
ATOM 1460 O O . LYS A 1 176 ? 10.123 -1.189 -20.714 1.00 88.88 176 LYS A O 1
ATOM 1465 N N . ILE A 1 177 ? 12.344 -0.942 -20.801 1.00 91.12 177 ILE A N 1
ATOM 1466 C CA . ILE A 1 177 ? 12.434 -0.107 -19.608 1.00 91.12 177 ILE A CA 1
ATOM 1467 C C . ILE A 1 177 ? 12.900 1.291 -20.014 1.00 91.12 177 ILE A C 1
ATOM 1469 O O . ILE A 1 177 ? 13.900 1.455 -20.718 1.00 91.12 177 ILE A O 1
ATOM 1473 N N . ASP A 1 178 ? 12.161 2.308 -19.574 1.00 91.62 178 ASP A N 1
ATOM 1474 C CA . ASP A 1 178 ? 12.543 3.707 -19.765 1.00 91.62 178 ASP A CA 1
ATOM 1475 C C . ASP A 1 178 ? 13.794 4.036 -18.960 1.00 91.62 178 ASP A C 1
ATOM 1477 O O . ASP A 1 178 ? 14.063 3.412 -17.942 1.00 91.62 178 ASP A O 1
ATOM 1481 N N . ARG A 1 179 ? 14.557 5.059 -19.354 1.00 88.81 179 ARG A N 1
ATOM 1482 C CA . ARG A 1 179 ? 15.699 5.524 -18.549 1.00 88.81 179 ARG A CA 1
ATOM 1483 C C . ARG A 1 179 ? 15.233 6.100 -17.212 1.00 88.81 179 ARG A C 1
ATOM 1485 O O . ARG A 1 179 ? 14.150 6.670 -17.112 1.00 88.81 179 ARG A O 1
ATOM 1492 N N . ILE A 1 180 ? 16.102 6.020 -16.206 1.00 85.50 180 ILE A N 1
ATOM 1493 C CA . ILE A 1 180 ? 15.879 6.685 -14.917 1.00 85.50 180 ILE A CA 1
ATOM 1494 C C . ILE A 1 180 ? 15.655 8.183 -15.154 1.00 85.50 180 ILE A C 1
ATOM 1496 O O . ILE A 1 180 ? 16.433 8.797 -15.894 1.00 85.50 180 ILE A O 1
ATOM 1500 N N . PRO A 1 181 ? 14.611 8.780 -14.553 1.00 84.94 181 PRO A N 1
ATOM 1501 C CA . PRO A 1 181 ? 14.330 10.191 -14.743 1.00 84.94 181 PRO A CA 1
ATOM 1502 C C . PRO A 1 181 ? 15.495 11.066 -14.296 1.00 84.94 181 PRO A C 1
ATOM 1504 O O . PRO A 1 181 ? 16.103 10.853 -13.250 1.00 84.94 181 PRO A O 1
ATOM 1507 N N . GLU A 1 182 ? 15.755 12.117 -15.066 1.00 85.06 182 GLU A N 1
ATOM 1508 C CA . GLU A 1 182 ? 16.712 13.151 -14.689 1.00 85.06 182 GLU A CA 1
ATOM 1509 C C . GLU A 1 182 ? 16.029 14.243 -13.858 1.00 85.06 182 GLU A C 1
ATOM 1511 O O . GLU A 1 182 ? 14.873 14.607 -14.099 1.00 85.06 182 GLU A O 1
ATOM 1516 N N . LYS A 1 183 ? 16.763 14.809 -12.895 1.00 85.81 183 LYS A N 1
ATOM 1517 C CA . LYS A 1 183 ? 16.282 15.904 -12.044 1.00 85.81 183 LYS A CA 1
ATOM 1518 C C . LYS A 1 183 ? 15.875 17.120 -12.886 1.00 85.81 183 LYS A C 1
ATOM 1520 O O . LYS A 1 183 ? 16.622 17.543 -13.768 1.00 85.81 183 LYS A O 1
ATOM 1525 N N . GLY A 1 184 ? 14.696 17.683 -12.623 1.00 80.50 184 GLY A N 1
ATOM 1526 C CA . GLY A 1 184 ? 14.187 18.882 -13.297 1.00 80.50 184 GLY A CA 1
ATOM 1527 C C . GLY A 1 184 ? 13.734 18.707 -14.755 1.00 80.50 184 GLY A C 1
ATOM 1528 O O . GLY A 1 184 ? 13.259 19.675 -15.344 1.00 80.50 184 GLY A O 1
ATOM 1529 N N . LYS A 1 185 ? 13.839 17.510 -15.349 1.00 82.62 185 LYS A N 1
ATOM 1530 C CA . LYS A 1 185 ? 13.323 17.204 -16.699 1.00 82.62 185 LYS A CA 1
ATOM 1531 C C . LYS A 1 185 ? 12.063 16.348 -16.634 1.00 82.62 185 LYS A C 1
ATOM 1533 O O . LYS A 1 185 ? 11.936 15.567 -15.701 1.00 82.62 185 LYS A O 1
ATOM 1538 N N . HIS A 1 186 ? 11.186 16.468 -17.638 1.00 78.06 186 HIS A N 1
ATOM 1539 C CA . HIS A 1 186 ? 9.973 15.647 -17.804 1.00 78.06 186 HIS A CA 1
ATOM 1540 C C . HIS A 1 186 ? 9.191 15.498 -16.486 1.00 78.06 186 HIS A C 1
ATOM 1542 O O . HIS A 1 186 ? 9.296 14.499 -15.785 1.00 78.06 186 HIS A O 1
ATOM 1548 N N . GLN A 1 187 ? 8.494 16.565 -16.098 1.00 85.19 187 GLN A N 1
ATOM 1549 C CA . GLN A 1 187 ? 7.683 16.602 -14.880 1.00 85.19 187 GLN A CA 1
ATOM 1550 C C . GLN A 1 187 ? 6.247 16.179 -15.179 1.00 85.19 187 GLN A C 1
ATOM 1552 O O . GLN A 1 187 ? 5.770 16.396 -16.294 1.00 85.19 187 GLN A O 1
ATOM 1557 N N . ASN A 1 188 ? 5.557 15.652 -14.167 1.00 90.25 188 ASN A N 1
ATOM 1558 C CA . ASN A 1 188 ? 4.193 15.130 -14.274 1.00 90.25 188 ASN A CA 1
ATOM 1559 C C . ASN A 1 188 ? 4.056 14.101 -15.396 1.00 90.25 188 ASN A C 1
ATOM 1561 O O . ASN A 1 188 ? 3.171 14.201 -16.244 1.00 90.25 188 ASN A O 1
ATOM 1565 N N . CYS A 1 189 ? 4.967 13.135 -15.420 1.00 91.19 189 CYS A N 1
ATOM 1566 C CA . CYS A 1 189 ? 4.946 12.074 -16.410 1.00 91.19 189 CYS A CA 1
ATOM 1567 C C . CYS A 1 189 ? 5.072 10.708 -15.755 1.00 91.19 189 CYS A C 1
ATOM 1569 O O . CYS A 1 189 ? 5.716 10.527 -14.721 1.00 91.19 189 CYS A O 1
ATOM 1571 N N . TRP A 1 190 ? 4.473 9.739 -16.422 1.00 93.25 190 TRP A N 1
ATOM 1572 C CA . TRP A 1 190 ? 4.669 8.335 -16.142 1.00 93.25 190 TRP A CA 1
ATOM 1573 C C . TRP A 1 190 ? 5.946 7.830 -16.799 1.00 93.25 190 TRP A C 1
ATOM 1575 O O . TRP A 1 190 ? 6.341 8.310 -17.862 1.00 93.25 190 TRP A O 1
ATOM 1585 N N . ILE A 1 191 ? 6.589 6.871 -16.145 1.00 93.12 191 ILE A N 1
ATOM 1586 C CA . ILE A 1 191 ? 7.850 6.282 -16.575 1.00 93.12 191 ILE A CA 1
ATOM 1587 C C . ILE A 1 191 ? 7.713 4.773 -16.434 1.00 93.12 191 ILE A C 1
ATOM 1589 O O . ILE A 1 191 ? 7.386 4.250 -15.361 1.00 93.12 191 ILE A O 1
ATOM 1593 N N . ASN A 1 192 ? 7.986 4.077 -17.529 1.00 94.06 192 ASN A N 1
ATOM 1594 C CA . ASN A 1 192 ? 7.942 2.632 -17.628 1.00 94.06 192 ASN A CA 1
ATOM 1595 C C . ASN A 1 192 ? 9.164 2.000 -16.955 1.00 94.06 192 ASN A C 1
ATOM 1597 O O . ASN A 1 192 ? 10.090 1.523 -17.616 1.00 94.06 192 ASN A O 1
ATOM 1601 N N . ARG A 1 193 ? 9.231 2.091 -15.625 1.00 93.38 193 ARG A N 1
ATOM 1602 C CA . ARG A 1 193 ? 10.404 1.642 -14.883 1.00 93.38 193 ARG A CA 1
ATOM 1603 C C . ARG A 1 193 ? 10.051 1.100 -13.505 1.00 93.38 193 ARG A C 1
ATOM 1605 O O . ARG A 1 193 ? 9.372 1.791 -12.748 1.00 93.38 193 ARG A O 1
ATOM 1612 N N . PRO A 1 194 ? 10.529 -0.105 -13.158 1.00 95.06 194 PRO A N 1
ATOM 1613 C CA . PRO A 1 194 ? 10.356 -0.645 -11.825 1.00 95.06 194 PRO A CA 1
ATOM 1614 C C . PRO A 1 194 ? 11.399 -0.112 -10.849 1.00 95.06 194 PRO A C 1
ATOM 1616 O O . PRO A 1 194 ? 12.549 0.154 -11.211 1.00 95.06 194 PRO A O 1
ATOM 1619 N N . ILE A 1 195 ? 11.009 -0.012 -9.586 1.00 94.94 195 ILE A N 1
ATOM 1620 C CA . ILE A 1 195 ? 11.880 0.377 -8.480 1.00 94.94 195 ILE A CA 1
ATOM 1621 C C . ILE A 1 195 ? 11.788 -0.639 -7.345 1.00 94.94 195 ILE A C 1
ATOM 1623 O O . ILE A 1 195 ? 10.762 -1.286 -7.142 1.00 94.94 195 ILE A O 1
ATOM 1627 N N . LEU A 1 196 ? 12.874 -0.759 -6.592 1.00 93.62 196 LEU A N 1
ATOM 1628 C CA . LEU A 1 196 ? 12.941 -1.488 -5.334 1.00 93.62 196 LEU A CA 1
ATOM 1629 C C . LEU A 1 196 ? 13.337 -0.494 -4.247 1.00 93.62 196 LEU A C 1
ATOM 1631 O O . LEU A 1 196 ? 14.375 0.158 -4.358 1.00 93.62 196 LEU A O 1
ATOM 1635 N N . PHE A 1 197 ? 12.516 -0.366 -3.217 1.00 90.31 197 PHE A N 1
ATOM 1636 C CA . PHE A 1 197 ? 12.703 0.607 -2.144 1.00 90.31 197 PHE A CA 1
ATOM 1637 C C . PHE A 1 197 ? 12.424 -0.028 -0.787 1.00 90.31 197 PHE A C 1
ATOM 1639 O O . PHE A 1 197 ? 11.771 -1.069 -0.708 1.00 90.31 197 PHE A O 1
ATOM 1646 N N . HIS A 1 198 ? 12.949 0.574 0.274 1.00 83.06 198 HIS A N 1
ATOM 1647 C CA . HIS A 1 198 ? 12.623 0.179 1.640 1.00 83.06 198 HIS A CA 1
ATOM 1648 C C . HIS A 1 198 ? 11.651 1.189 2.254 1.00 83.06 198 HIS A C 1
ATOM 1650 O O . HIS A 1 198 ? 11.716 2.381 1.949 1.00 83.06 198 HIS A O 1
ATOM 1656 N N . SER A 1 199 ? 10.768 0.720 3.129 1.00 74.56 199 SER A N 1
ATOM 1657 C CA . SER A 1 199 ? 9.889 1.579 3.926 1.00 74.56 199 SER A CA 1
ATOM 1658 C C . SER A 1 199 ? 9.777 1.029 5.345 1.00 74.56 199 SER A C 1
ATOM 1660 O O . SER A 1 199 ? 9.700 -0.184 5.546 1.00 74.56 199 SER A O 1
ATOM 1662 N N . GLU A 1 200 ? 9.799 1.931 6.326 1.00 62.47 200 GLU A N 1
ATOM 1663 C CA . GLU A 1 200 ? 9.647 1.607 7.752 1.00 62.47 200 GLU A CA 1
ATOM 1664 C C . GLU A 1 200 ? 8.175 1.363 8.123 1.00 62.47 200 GLU A C 1
ATOM 1666 O O . GLU A 1 200 ? 7.877 0.694 9.111 1.00 62.47 200 GLU A O 1
ATOM 1671 N N . HIS A 1 201 ? 7.241 1.854 7.305 1.00 59.75 201 HIS A N 1
ATOM 1672 C CA . HIS A 1 201 ? 5.814 1.765 7.580 1.00 59.75 201 HIS A CA 1
ATOM 1673 C C . HIS A 1 201 ? 5.206 0.553 6.881 1.00 59.75 201 HIS A C 1
ATOM 1675 O O . HIS A 1 201 ? 5.410 0.303 5.692 1.00 59.75 201 HIS A O 1
ATOM 1681 N N . SER A 1 202 ? 4.428 -0.219 7.633 1.00 55.34 202 SER A N 1
ATOM 1682 C CA . SER A 1 202 ? 3.641 -1.303 7.066 1.00 55.34 202 SER A CA 1
ATOM 1683 C C . SER A 1 202 ? 2.354 -0.774 6.446 1.00 55.34 202 SER A C 1
ATOM 1685 O O . SER A 1 202 ? 1.601 -0.091 7.133 1.00 55.34 202 SER A O 1
ATOM 1687 N N . THR A 1 203 ? 2.011 -1.205 5.233 1.00 56.34 203 THR A N 1
ATOM 1688 C CA . THR A 1 203 ? 0.736 -0.882 4.563 1.00 56.34 203 THR A CA 1
ATOM 1689 C C . THR A 1 203 ? -0.499 -1.566 5.181 1.00 56.34 203 THR A C 1
ATOM 1691 O O . THR A 1 203 ? -1.543 -1.705 4.547 1.00 56.34 203 THR A O 1
ATOM 1694 N N . TYR A 1 204 ? -0.428 -1.978 6.455 1.00 53.97 204 TYR A N 1
ATOM 1695 C CA . TYR A 1 204 ? -1.508 -2.641 7.205 1.00 53.97 204 TYR A CA 1
ATOM 1696 C C . TYR A 1 204 ? -2.648 -1.698 7.629 1.00 53.97 204 TYR A C 1
ATOM 1698 O O . TYR A 1 204 ? -3.450 -2.030 8.504 1.00 53.97 204 TYR A O 1
ATOM 1706 N N . THR A 1 205 ? -2.757 -0.529 7.008 1.00 67.25 205 THR A N 1
ATOM 1707 C CA . THR A 1 205 ? -3.746 0.494 7.344 1.00 67.25 205 THR A CA 1
ATOM 1708 C C . THR A 1 205 ? -5.023 0.378 6.514 1.00 67.25 205 THR A C 1
ATOM 1710 O O . THR A 1 205 ? -6.022 0.967 6.907 1.00 67.25 205 THR A O 1
ATOM 1713 N N . TYR A 1 206 ? -5.062 -0.431 5.444 1.00 64.69 206 TYR A N 1
ATOM 1714 C CA . TYR A 1 206 ? -6.242 -0.569 4.571 1.00 64.69 206 TYR A CA 1
ATOM 1715 C C . TYR A 1 206 ? -7.538 -0.897 5.336 1.00 64.69 206 TYR A C 1
ATOM 1717 O O . TYR A 1 206 ? -8.514 -0.155 5.241 1.00 64.69 206 TYR A O 1
ATOM 1725 N N . ASN A 1 207 ? -7.548 -1.964 6.151 1.00 68.44 207 ASN A N 1
ATOM 1726 C CA . ASN A 1 207 ? -8.751 -2.336 6.910 1.00 68.44 207 ASN A CA 1
ATOM 1727 C C . ASN A 1 207 ? -9.152 -1.225 7.885 1.00 68.44 207 ASN A C 1
ATOM 1729 O O . ASN A 1 207 ? -10.328 -0.904 7.997 1.00 68.44 207 ASN A O 1
ATOM 1733 N N . LEU A 1 208 ? -8.168 -0.589 8.527 1.00 78.94 208 LEU A N 1
ATOM 1734 C CA . LEU A 1 208 ? -8.414 0.536 9.419 1.00 78.94 208 LEU A CA 1
ATOM 1735 C C . LEU A 1 208 ? -9.016 1.731 8.663 1.00 78.94 208 LEU A C 1
ATOM 1737 O O . LEU A 1 208 ? -10.007 2.288 9.119 1.00 78.94 2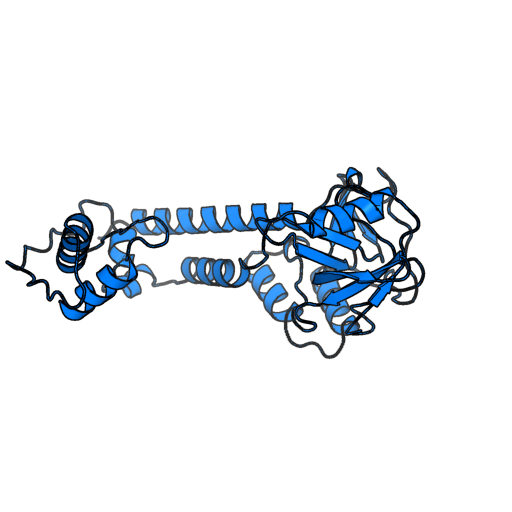08 LEU A O 1
ATOM 1741 N N . LYS A 1 209 ? -8.480 2.106 7.495 1.00 75.50 209 LYS A N 1
ATOM 1742 C CA . LYS A 1 209 ? -9.013 3.187 6.649 1.00 75.50 209 LYS A CA 1
ATOM 1743 C C . LYS A 1 209 ? -10.440 2.900 6.212 1.00 75.50 209 LYS A C 1
ATOM 1745 O O . LYS A 1 209 ? -11.303 3.762 6.364 1.00 75.50 209 LYS A O 1
ATOM 1750 N N . ARG A 1 210 ? -10.700 1.685 5.727 1.00 73.31 210 ARG A N 1
ATOM 1751 C CA . ARG A 1 210 ? -12.037 1.247 5.321 1.00 73.31 210 ARG A CA 1
ATOM 1752 C C . ARG A 1 210 ? -13.017 1.309 6.489 1.00 73.31 210 ARG A C 1
ATOM 1754 O O . ARG A 1 210 ? -14.105 1.857 6.334 1.00 73.31 210 ARG A O 1
ATOM 1761 N N . ASP A 1 211 ? -12.626 0.801 7.655 1.00 81.75 211 ASP A N 1
ATOM 1762 C CA . ASP A 1 211 ? -13.475 0.791 8.846 1.00 81.75 211 ASP A CA 1
ATOM 1763 C C . ASP A 1 211 ? -13.750 2.226 9.339 1.00 81.75 211 ASP A C 1
ATOM 1765 O O . ASP A 1 211 ? -14.899 2.579 9.605 1.00 81.75 211 ASP A O 1
ATOM 1769 N N . LEU A 1 212 ? -12.734 3.099 9.380 1.00 83.69 212 LEU A N 1
ATOM 1770 C CA . LEU A 1 212 ? -12.896 4.518 9.728 1.00 83.69 212 LEU A CA 1
ATOM 1771 C C . LEU A 1 212 ? -13.787 5.260 8.717 1.00 83.69 212 LEU A C 1
ATOM 1773 O O . LEU A 1 212 ? -14.670 6.022 9.119 1.00 83.69 212 LEU A O 1
ATOM 1777 N N . GLY A 1 213 ? -13.601 5.017 7.417 1.00 79.88 213 GLY A N 1
ATOM 1778 C CA . GLY A 1 213 ? -14.436 5.571 6.349 1.00 79.88 213 GLY A CA 1
ATOM 1779 C C . GLY A 1 213 ? -15.896 5.127 6.463 1.00 79.88 213 GLY A C 1
ATOM 1780 O O . GLY A 1 213 ? -16.805 5.958 6.396 1.00 79.88 213 GLY A O 1
ATOM 1781 N N . ALA A 1 214 ? -16.128 3.842 6.738 1.00 82.75 214 ALA A N 1
ATOM 1782 C CA . ALA A 1 214 ? -17.463 3.292 6.952 1.00 82.75 214 ALA A CA 1
ATOM 1783 C C . ALA A 1 214 ? -18.166 3.941 8.155 1.00 82.75 214 ALA A C 1
ATOM 1785 O O . ALA A 1 214 ? -19.348 4.282 8.064 1.00 82.75 214 ALA A O 1
ATOM 1786 N N . ILE A 1 215 ? -17.446 4.178 9.259 1.00 83.12 215 ILE A N 1
ATOM 1787 C CA . ILE A 1 215 ? -18.001 4.845 10.447 1.00 83.12 215 ILE A CA 1
ATOM 1788 C C . ILE A 1 215 ? -18.428 6.287 10.127 1.00 83.12 215 ILE A C 1
ATOM 1790 O O . ILE A 1 215 ? -19.504 6.703 10.558 1.00 83.12 215 ILE A O 1
ATOM 1794 N N . ILE A 1 216 ? -17.643 7.045 9.344 1.00 80.38 216 ILE A N 1
ATOM 1795 C CA . ILE A 1 216 ? -17.990 8.429 8.950 1.00 80.38 216 ILE A CA 1
ATOM 1796 C C . ILE A 1 216 ? -19.332 8.484 8.204 1.00 80.38 216 ILE A C 1
ATOM 1798 O O . ILE A 1 216 ? -20.110 9.424 8.394 1.00 80.38 216 ILE A O 1
ATOM 1802 N N . GLN A 1 217 ? -19.602 7.499 7.350 1.00 80.62 217 GLN A N 1
ATOM 1803 C CA . GLN A 1 217 ? -20.777 7.471 6.474 1.00 80.62 217 GLN A CA 1
ATOM 1804 C C . GLN A 1 217 ? -22.023 6.874 7.127 1.00 80.62 217 GLN A C 1
ATOM 1806 O O . GLN A 1 217 ? -23.120 6.934 6.559 1.00 80.62 217 GLN A O 1
ATOM 1811 N N . TYR A 1 218 ? -21.879 6.286 8.311 1.00 82.88 218 TYR A N 1
ATOM 1812 C CA . TYR A 1 218 ? -22.955 5.553 8.947 1.00 82.88 218 TYR A CA 1
ATOM 1813 C C . TYR A 1 218 ? -24.040 6.517 9.462 1.00 82.88 218 TYR A C 1
ATOM 1815 O O . TYR A 1 218 ? -23.916 7.148 10.511 1.00 82.88 218 TYR A O 1
ATOM 1823 N N . LYS A 1 219 ? -25.125 6.654 8.683 1.00 80.31 219 LYS A N 1
ATOM 1824 C CA . LYS A 1 219 ? -26.156 7.701 8.851 1.00 80.31 219 LYS A CA 1
ATOM 1825 C C . LYS A 1 219 ? -26.828 7.705 10.224 1.00 80.31 219 LYS A C 1
ATOM 1827 O O . LYS A 1 219 ? -27.130 8.778 10.730 1.00 80.31 219 LYS A O 1
ATOM 1832 N N . ASN A 1 220 ? -27.009 6.525 10.814 1.00 83.00 220 ASN A N 1
ATOM 1833 C CA . ASN A 1 220 ? -27.692 6.342 12.096 1.00 83.00 220 ASN A CA 1
ATOM 1834 C C . ASN A 1 220 ? -26.717 5.856 13.178 1.00 83.00 220 ASN A C 1
ATOM 1836 O O . ASN A 1 220 ? -27.052 4.987 13.988 1.00 83.00 220 ASN A O 1
ATOM 1840 N N . LEU A 1 221 ? -25.464 6.333 13.131 1.00 82.19 221 LEU A N 1
ATOM 1841 C CA . LEU A 1 221 ? -24.411 5.885 14.048 1.00 82.19 221 LEU A CA 1
ATOM 1842 C C . LEU A 1 221 ? -24.845 6.101 15.481 1.00 82.19 221 LEU A C 1
ATOM 1844 O O . LEU A 1 221 ? -24.829 5.159 16.265 1.00 82.19 221 LEU A O 1
ATOM 1848 N N . PHE A 1 222 ? -25.312 7.309 15.780 1.00 81.56 222 PHE A N 1
ATOM 1849 C CA . PHE A 1 222 ? -25.716 7.683 17.120 1.00 81.56 222 PHE A CA 1
ATOM 1850 C C . PHE A 1 222 ? -26.812 6.764 17.670 1.00 81.56 222 PHE A C 1
ATOM 1852 O O . PHE A 1 222 ? -26.643 6.228 18.761 1.00 81.56 222 PHE A O 1
ATOM 1859 N N . GLU A 1 223 ? -27.884 6.506 16.911 1.00 84.31 223 GLU A N 1
ATOM 1860 C CA . GLU A 1 223 ? -28.957 5.600 17.340 1.00 84.31 223 GLU A CA 1
ATOM 1861 C C . GLU A 1 223 ? -28.455 4.164 17.521 1.00 84.31 223 GLU A C 1
ATOM 1863 O O . GLU A 1 223 ? -28.807 3.505 18.499 1.00 84.31 223 GLU A O 1
ATOM 1868 N N . SER A 1 224 ? -27.607 3.687 16.607 1.00 84.06 224 SER A N 1
ATOM 1869 C CA . SER A 1 224 ? -27.125 2.301 16.608 1.00 84.06 224 SER A CA 1
ATOM 1870 C C . SER A 1 224 ? -26.163 1.966 17.744 1.00 84.06 224 SER A C 1
ATOM 1872 O O . SER A 1 224 ? -26.041 0.801 18.111 1.00 84.06 224 SER A O 1
ATOM 1874 N N . VAL A 1 225 ? -25.478 2.968 18.301 1.00 85.69 225 VAL A N 1
ATOM 1875 C CA . VAL A 1 225 ? -24.454 2.743 19.328 1.00 85.69 225 VAL A CA 1
ATOM 1876 C C . VAL A 1 225 ? -24.967 2.975 20.741 1.00 85.69 225 VAL A C 1
ATOM 1878 O O . VAL A 1 225 ? -24.206 2.720 21.669 1.00 85.69 225 VAL A O 1
ATOM 1881 N N . THR A 1 226 ? -26.215 3.427 20.914 1.00 83.38 226 THR A N 1
ATOM 1882 C CA . THR A 1 226 ? -26.819 3.805 22.210 1.00 83.38 226 THR A CA 1
ATOM 1883 C C . THR A 1 226 ? -26.676 2.751 23.308 1.00 83.38 226 THR A C 1
ATOM 1885 O O . THR A 1 226 ? -26.493 3.104 24.469 1.00 83.38 226 THR A O 1
ATOM 1888 N N . GLU A 1 227 ? -26.705 1.468 22.947 1.00 81.62 227 GLU A N 1
ATOM 1889 C CA . GLU A 1 227 ? -26.562 0.335 23.875 1.00 81.62 227 GLU A CA 1
ATOM 1890 C C . GLU A 1 227 ? -25.118 -0.193 23.979 1.00 81.62 227 GLU A C 1
ATOM 1892 O O . GLU A 1 227 ? -24.874 -1.278 24.504 1.00 81.62 227 GLU A O 1
ATOM 1897 N N . THR A 1 228 ? -24.137 0.549 23.465 1.00 82.25 228 THR A N 1
ATOM 1898 C CA . THR A 1 228 ? -22.731 0.131 23.405 1.00 82.25 228 THR A CA 1
ATOM 1899 C C . THR A 1 228 ? -21.820 1.116 24.132 1.00 82.25 228 THR A C 1
ATOM 1901 O O . THR A 1 228 ? -22.136 2.295 24.280 1.00 82.25 228 THR A O 1
ATOM 1904 N N . ALA A 1 229 ? -20.617 0.663 24.498 1.00 79.50 229 ALA A N 1
ATOM 1905 C CA . ALA A 1 229 ? -19.589 1.527 25.083 1.00 79.50 229 ALA A CA 1
ATOM 1906 C C . ALA A 1 229 ? -19.213 2.724 24.182 1.00 79.50 229 ALA A C 1
ATOM 1908 O O . ALA A 1 229 ? -18.771 3.758 24.682 1.00 79.50 229 ALA A O 1
ATOM 1909 N N . LEU A 1 230 ? -19.421 2.615 22.862 1.00 80.94 230 LEU A N 1
ATOM 1910 C CA . LEU A 1 230 ? -19.145 3.687 21.906 1.00 80.94 230 LEU A CA 1
ATOM 1911 C C . LEU A 1 230 ? -20.067 4.898 22.113 1.00 80.94 230 LEU A C 1
ATOM 1913 O O . LEU A 1 230 ? -19.623 6.024 21.911 1.00 80.94 230 LEU A O 1
ATOM 1917 N N . TYR A 1 231 ? -21.300 4.714 22.600 1.00 84.50 231 TYR A N 1
ATOM 1918 C CA . TYR A 1 231 ? -22.183 5.833 22.957 1.00 84.50 231 TYR A CA 1
ATOM 1919 C C . TYR A 1 231 ? -21.534 6.778 23.970 1.00 84.50 231 TYR A C 1
ATOM 1921 O O . TYR A 1 231 ? -21.604 7.997 23.826 1.00 84.50 231 TYR A O 1
ATOM 1929 N N . HIS A 1 232 ? -20.824 6.225 24.951 1.00 81.38 232 HIS A N 1
ATOM 1930 C CA . HIS A 1 232 ? -20.154 7.004 25.989 1.00 81.38 232 HIS A CA 1
ATOM 1931 C C . HIS A 1 232 ? -18.921 7.768 25.489 1.00 81.38 232 HIS A C 1
ATOM 1933 O O . HIS A 1 232 ? -18.450 8.662 26.186 1.00 81.38 232 HIS A O 1
ATOM 1939 N N . LEU A 1 233 ? -18.423 7.463 24.284 1.00 79.50 233 LEU A N 1
ATOM 1940 C CA . LEU A 1 233 ? -17.425 8.279 23.583 1.00 79.50 233 LEU A CA 1
ATOM 1941 C C . LEU A 1 233 ? -18.061 9.425 22.780 1.00 79.50 233 LEU A C 1
ATOM 1943 O O . LEU A 1 233 ? -17.391 10.421 22.525 1.00 79.50 233 LEU A O 1
ATOM 1947 N N . LEU A 1 234 ? -19.329 9.289 22.373 1.00 79.38 234 LEU A N 1
ATOM 1948 C CA . LEU A 1 234 ? -20.053 10.298 21.588 1.00 79.38 234 LEU A CA 1
ATOM 1949 C C . LEU A 1 234 ? -20.753 11.351 22.448 1.00 79.38 234 LEU A C 1
ATOM 1951 O O . LEU A 1 234 ? -21.088 12.423 21.949 1.00 79.38 234 LEU A O 1
ATOM 1955 N N . VAL A 1 235 ? -21.031 11.039 23.713 1.00 76.44 235 VAL A N 1
ATOM 1956 C CA . VAL A 1 235 ? -21.761 11.926 24.622 1.00 76.44 235 VAL A CA 1
ATOM 1957 C C . VAL A 1 235 ? -20.780 12.677 25.528 1.00 76.44 235 VAL A C 1
ATOM 1959 O O . VAL A 1 235 ? -19.933 12.039 26.155 1.00 76.44 235 VAL A O 1
ATOM 1962 N N . PRO A 1 236 ? -20.888 14.015 25.648 1.00 66.00 236 PRO A N 1
ATOM 1963 C CA . PRO A 1 236 ? -20.040 14.797 26.539 1.00 66.00 236 PRO A CA 1
ATOM 1964 C C . PRO A 1 236 ? -20.084 14.293 27.986 1.00 66.00 236 PRO A C 1
ATOM 1966 O O . PRO A 1 236 ? -21.148 13.964 28.524 1.00 66.00 236 PRO A O 1
ATOM 1969 N N . VAL A 1 237 ? -18.918 14.289 28.637 1.00 59.34 237 VAL A N 1
ATOM 1970 C CA . VAL A 1 237 ? -18.763 13.925 30.052 1.00 59.34 237 VAL A CA 1
ATOM 1971 C C . VAL A 1 237 ? -19.639 14.853 30.903 1.00 59.34 237 VAL A C 1
ATOM 1973 O O . VAL A 1 237 ? -19.332 16.032 31.061 1.00 59.34 237 VAL A O 1
ATOM 1976 N N . GLY A 1 238 ? -20.751 14.324 31.423 1.00 55.84 238 GLY A N 1
ATOM 1977 C CA . GLY A 1 238 ? -21.738 15.071 32.215 1.00 55.84 238 GLY A CA 1
ATOM 1978 C C . GLY A 1 238 ? -23.197 14.885 31.779 1.00 55.84 238 GLY A C 1
ATOM 1979 O O . GLY A 1 238 ? -24.088 15.083 32.600 1.00 55.84 238 GLY A O 1
ATOM 1980 N N . GLU A 1 239 ? -23.456 14.456 30.537 1.00 53.62 239 GLU A N 1
ATOM 1981 C CA . GLU A 1 239 ? -24.807 14.087 30.059 1.00 53.62 239 GLU A CA 1
ATOM 1982 C C . GLU A 1 239 ? -25.103 12.585 30.213 1.00 53.62 239 GLU A C 1
ATOM 1984 O O . GLU A 1 239 ? -26.259 12.159 30.221 1.00 53.62 239 GLU A O 1
ATOM 1989 N N . THR A 1 240 ? -24.065 11.765 30.385 1.00 53.69 240 THR A N 1
ATOM 1990 C CA . THR A 1 240 ? -24.208 10.372 30.802 1.00 53.69 240 THR A CA 1
ATOM 1991 C C . THR A 1 240 ? -24.637 10.370 32.262 1.00 53.69 240 THR A C 1
ATOM 1993 O O . THR A 1 240 ? -23.807 10.581 33.150 1.00 53.69 240 THR A O 1
ATOM 1996 N N . GLY A 1 241 ? -25.935 10.185 32.516 1.00 49.72 241 GLY A N 1
ATOM 1997 C CA . GLY A 1 241 ? -26.440 9.982 33.869 1.00 49.72 241 GLY A CA 1
ATOM 1998 C C . GLY A 1 241 ? -25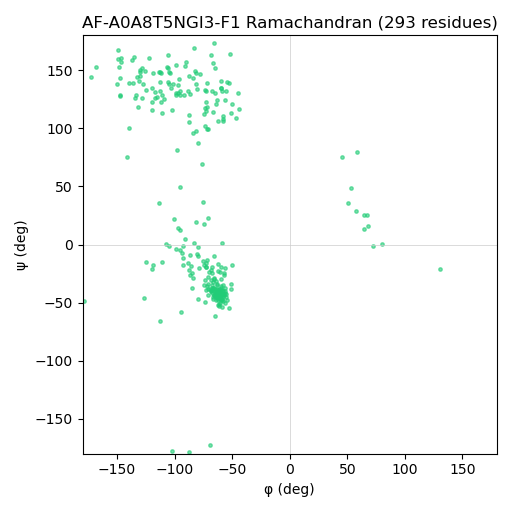.543 8.983 34.593 1.00 49.72 241 GLY A C 1
ATOM 1999 O O . GLY A 1 241 ? -25.191 7.942 34.035 1.00 49.72 241 GLY A O 1
ATOM 2000 N N . THR A 1 242 ? -25.114 9.330 35.804 1.00 45.03 242 THR A N 1
ATOM 2001 C CA . THR A 1 242 ? -24.462 8.377 36.698 1.00 45.03 242 THR A CA 1
ATOM 2002 C C . THR A 1 242 ? -25.373 7.162 36.771 1.00 45.03 242 THR A C 1
ATOM 2004 O O . THR A 1 242 ? -26.500 7.290 37.252 1.00 45.03 242 THR A O 1
ATOM 2007 N N . ILE A 1 243 ? -24.934 6.017 36.243 1.00 50.50 243 ILE A N 1
ATOM 2008 C CA . ILE A 1 243 ? -25.636 4.760 36.488 1.00 50.50 243 ILE A CA 1
ATOM 2009 C C . ILE A 1 243 ? -25.624 4.628 38.007 1.00 50.50 243 ILE A C 1
ATOM 2011 O O . ILE A 1 243 ? -24.549 4.520 38.601 1.00 50.50 243 ILE A O 1
ATOM 2015 N N . GLU A 1 244 ? 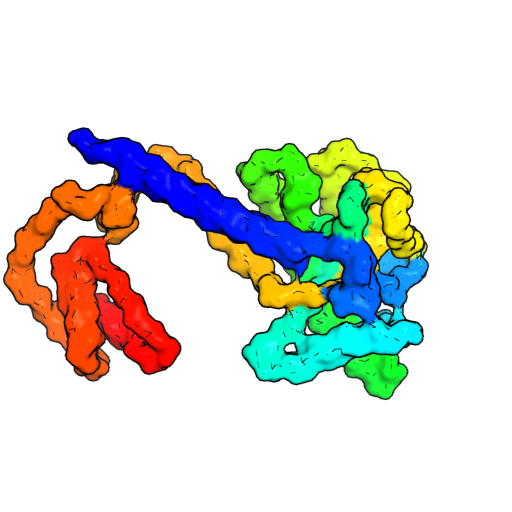-26.796 4.773 38.634 1.00 46.19 244 GLU A N 1
ATOM 2016 C CA . GLU A 1 244 ? -26.933 4.589 40.072 1.00 46.19 244 GLU A CA 1
ATOM 2017 C C . GLU A 1 244 ? -26.285 3.253 40.409 1.00 46.19 244 GLU A C 1
ATOM 2019 O O . GLU A 1 244 ? -26.619 2.219 39.823 1.00 46.19 244 GLU A O 1
ATOM 2024 N N . HIS A 1 245 ? -25.280 3.323 41.280 1.00 48.72 245 HIS A N 1
ATOM 2025 C CA . HIS A 1 245 ? -24.462 2.199 41.678 1.00 48.72 245 HIS A CA 1
ATOM 2026 C C . HIS A 1 245 ? -25.357 1.000 41.998 1.00 48.72 245 HIS A C 1
ATOM 2028 O O . HIS A 1 245 ? -26.024 0.974 43.031 1.00 48.72 245 HIS A O 1
ATOM 2034 N N . LYS A 1 246 ? -25.337 -0.029 41.141 1.00 49.41 246 LYS A N 1
ATOM 2035 C CA . LYS A 1 246 ? -25.666 -1.367 41.617 1.00 49.41 246 LYS A CA 1
ATOM 2036 C C . LYS A 1 246 ? -24.609 -1.695 42.656 1.00 49.41 246 LYS A C 1
ATOM 2038 O O . LYS A 1 246 ? -23.440 -1.904 42.329 1.00 49.41 246 LYS A O 1
ATOM 2043 N N . ASP A 1 247 ? -25.032 -1.657 43.910 1.00 49.25 247 ASP A N 1
ATOM 2044 C CA . ASP A 1 247 ? -24.259 -2.124 45.042 1.00 49.25 247 ASP A CA 1
ATOM 2045 C C . ASP A 1 247 ? -23.608 -3.471 44.697 1.00 49.25 247 ASP A C 1
ATOM 2047 O O . ASP A 1 247 ? -24.286 -4.466 44.451 1.00 49.25 247 ASP A O 1
ATOM 2051 N N . LYS A 1 248 ? -22.270 -3.464 44.690 1.00 55.44 248 LYS A N 1
ATOM 2052 C CA . LYS A 1 248 ? -21.376 -4.627 44.628 1.00 55.44 248 LYS A CA 1
ATOM 2053 C C . LYS A 1 248 ? -21.567 -5.529 43.402 1.00 55.44 248 LYS A C 1
ATOM 2055 O O . LYS A 1 248 ? -22.073 -6.643 43.518 1.00 55.44 248 LYS A O 1
ATOM 2060 N N . ALA A 1 249 ? -21.017 -5.118 42.258 1.00 61.28 249 ALA A N 1
ATOM 2061 C CA . ALA A 1 249 ? -20.583 -6.101 41.267 1.00 61.28 249 ALA A CA 1
ATOM 2062 C C . ALA A 1 249 ? -19.553 -7.029 41.941 1.00 61.28 249 ALA A C 1
ATOM 2064 O O . ALA A 1 249 ? -18.462 -6.592 42.322 1.00 61.28 249 ALA A O 1
ATOM 2065 N N . ALA A 1 250 ? -19.951 -8.273 42.208 1.00 74.06 250 ALA A N 1
ATOM 2066 C CA . ALA A 1 250 ? -19.084 -9.264 42.821 1.00 74.06 250 ALA A CA 1
ATOM 2067 C C . ALA A 1 250 ? -18.052 -9.694 41.778 1.00 74.06 250 ALA A C 1
ATOM 2069 O O . ALA A 1 250 ? -18.412 -10.265 40.754 1.00 74.06 250 ALA A O 1
ATOM 2070 N N . VAL A 1 251 ? -16.780 -9.388 42.032 1.00 79.94 251 VAL A N 1
ATOM 2071 C CA . VAL A 1 251 ? -15.689 -9.837 41.169 1.00 79.94 251 VAL A CA 1
ATOM 2072 C C . VAL A 1 251 ? -15.501 -11.336 41.379 1.00 79.94 251 VAL A C 1
ATOM 2074 O O . VAL A 1 251 ? -15.203 -11.778 42.490 1.00 79.94 251 VAL A O 1
ATOM 2077 N N . VAL A 1 252 ? -15.697 -12.109 40.318 1.00 83.81 252 VAL A N 1
ATOM 2078 C CA . VAL A 1 252 ? -15.340 -13.522 40.238 1.00 83.81 252 VAL A CA 1
ATOM 2079 C C . VAL A 1 252 ? -13.891 -13.595 39.771 1.00 83.81 252 VAL A C 1
ATOM 2081 O O . VAL A 1 252 ? -13.591 -13.352 38.607 1.00 83.81 252 VAL A O 1
ATOM 2084 N N . GLU A 1 253 ? -12.991 -13.910 40.698 1.00 83.94 253 GLU A N 1
ATOM 2085 C CA . GLU A 1 253 ? -11.568 -14.085 40.406 1.00 83.94 253 GLU A CA 1
ATOM 2086 C C . GLU A 1 253 ? -11.329 -15.497 39.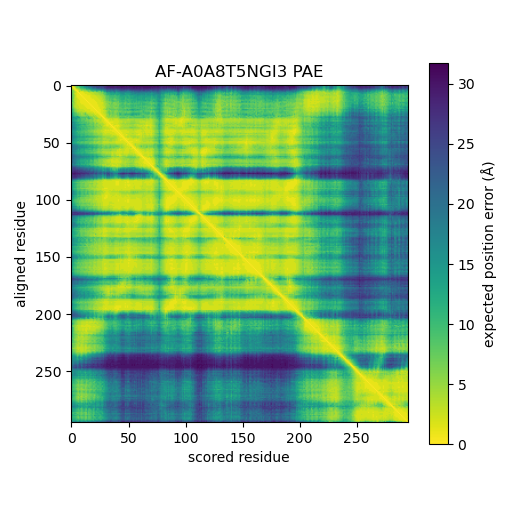842 1.00 83.94 253 GLU A C 1
ATOM 2088 O O . GLU A 1 253 ? -11.263 -16.482 40.582 1.00 83.94 253 GLU A O 1
ATOM 2093 N N . VAL A 1 254 ? -11.262 -15.609 38.514 1.00 87.12 254 VAL A N 1
ATOM 2094 C CA . VAL A 1 254 ? -10.906 -16.843 37.793 1.00 87.12 254 VAL A CA 1
ATOM 2095 C C . VAL A 1 254 ? -9.389 -16.963 37.686 1.00 87.12 254 VAL A C 1
ATOM 2097 O O . VAL A 1 254 ? -8.840 -18.064 37.790 1.00 87.12 254 VAL A O 1
ATOM 2100 N N . LEU A 1 255 ? -8.705 -15.837 37.479 1.00 86.62 255 LEU A N 1
ATOM 2101 C CA . LEU A 1 255 ? -7.251 -15.736 37.436 1.00 86.62 255 LEU A CA 1
ATOM 2102 C C . LEU A 1 255 ? -6.761 -14.793 38.542 1.00 86.62 255 LEU A C 1
ATOM 2104 O O . LEU A 1 255 ? -7.461 -13.850 38.880 1.00 86.62 255 LEU A O 1
ATOM 2108 N N . PRO A 1 256 ? -5.567 -15.028 39.116 1.00 86.50 256 PRO A N 1
ATOM 2109 C CA . PRO A 1 256 ? -5.064 -14.192 40.199 1.00 86.50 256 PRO A CA 1
ATOM 2110 C C . PRO A 1 256 ? -4.859 -12.749 39.727 1.00 86.50 256 PRO A C 1
ATOM 2112 O O . PRO A 1 256 ? -4.109 -12.510 38.774 1.00 86.50 256 PRO A O 1
ATOM 2115 N N . LEU A 1 257 ? -5.486 -11.801 40.422 1.00 86.88 257 LEU A N 1
ATOM 2116 C CA . LEU A 1 257 ? -5.425 -10.372 40.115 1.00 86.88 257 LEU A CA 1
ATOM 2117 C C . LEU A 1 257 ? -4.537 -9.631 41.119 1.00 86.88 257 LEU A C 1
ATOM 2119 O O . LEU A 1 257 ? -4.583 -9.863 42.325 1.00 86.88 257 LEU A O 1
ATOM 2123 N N . ASN A 1 258 ? -3.736 -8.681 40.633 1.00 89.25 258 ASN A N 1
ATOM 2124 C CA . ASN A 1 258 ? -3.131 -7.671 41.507 1.00 89.25 258 ASN A CA 1
ATOM 2125 C C . ASN A 1 258 ? -4.105 -6.508 41.776 1.00 89.25 258 ASN A C 1
ATOM 2127 O O . ASN A 1 258 ? -5.112 -6.356 41.089 1.00 89.25 258 ASN A O 1
ATOM 2131 N N . GLU A 1 259 ? -3.776 -5.632 42.727 1.00 87.75 259 GLU A N 1
ATOM 2132 C CA . GLU A 1 259 ? -4.653 -4.521 43.137 1.00 87.75 259 GLU A CA 1
ATOM 2133 C C . GLU A 1 259 ? -5.067 -3.587 41.978 1.00 87.75 259 GLU A C 1
ATOM 2135 O O . GLU A 1 259 ? -6.207 -3.117 41.920 1.00 87.75 259 GLU A O 1
ATOM 2140 N N . LEU A 1 260 ? -4.165 -3.312 41.026 1.00 88.62 260 LEU A N 1
ATOM 2141 C CA . LEU A 1 260 ? -4.459 -2.452 39.869 1.00 88.62 260 LEU A CA 1
ATOM 2142 C C . LEU A 1 260 ? -5.383 -3.149 38.866 1.00 88.62 260 LEU A C 1
ATOM 2144 O O . LEU A 1 260 ? -6.283 -2.522 38.301 1.00 88.62 260 LEU A O 1
ATOM 2148 N N . GLN A 1 261 ? -5.172 -4.444 38.653 1.00 90.19 261 GLN A N 1
ATOM 2149 C CA . GLN A 1 261 ? -6.014 -5.284 37.814 1.00 90.19 261 GLN A CA 1
ATOM 2150 C C . GLN A 1 261 ? -7.409 -5.448 38.434 1.00 90.19 261 GLN A C 1
ATOM 2152 O O . GLN A 1 261 ? -8.395 -5.204 37.747 1.00 90.19 261 GLN A O 1
ATOM 2157 N N . GLU A 1 262 ? -7.511 -5.721 39.737 1.00 88.81 262 GLU A N 1
ATOM 2158 C CA . GLU A 1 262 ? -8.784 -5.803 40.469 1.00 88.81 262 GLU A CA 1
ATOM 2159 C C . GLU A 1 262 ? -9.565 -4.482 40.390 1.00 88.81 262 GLU A C 1
ATOM 2161 O O . GLU A 1 262 ? -10.769 -4.468 40.121 1.00 88.81 262 GLU A O 1
ATOM 2166 N N . LYS A 1 263 ? -8.882 -3.341 40.549 1.00 87.81 263 LYS A N 1
ATOM 2167 C CA . LYS A 1 263 ? -9.489 -2.016 40.353 1.00 87.81 263 LYS A CA 1
ATOM 2168 C C . LYS A 1 263 ? -9.996 -1.826 38.922 1.00 87.81 263 LYS A C 1
ATOM 2170 O O . LYS A 1 263 ? -11.053 -1.225 38.727 1.00 87.81 263 LYS A O 1
ATOM 2175 N N . SER A 1 264 ? -9.264 -2.341 37.937 1.00 90.31 264 SER A N 1
ATOM 2176 C CA . SER A 1 264 ? -9.653 -2.282 36.526 1.00 90.31 264 SER A CA 1
ATOM 2177 C C . SER A 1 264 ? -10.890 -3.140 36.247 1.00 90.31 264 SER A C 1
ATOM 2179 O O . SER A 1 264 ? -11.804 -2.658 35.583 1.00 90.31 264 SER A O 1
ATOM 2181 N N . VAL A 1 265 ? -10.972 -4.348 36.824 1.00 89.75 265 VAL A N 1
ATOM 2182 C CA . VAL A 1 265 ? -12.163 -5.215 36.747 1.00 89.75 265 VAL A CA 1
ATOM 2183 C C . VAL A 1 265 ? -13.370 -4.519 37.370 1.00 89.75 265 VAL A C 1
ATOM 2185 O O . VAL A 1 265 ? -14.404 -4.374 36.725 1.00 89.75 265 VAL A O 1
ATOM 2188 N N . LYS A 1 266 ? -13.229 -3.998 38.596 1.00 88.06 266 LYS A N 1
ATOM 2189 C CA . LYS A 1 266 ? -14.309 -3.263 39.276 1.00 88.06 266 LYS A CA 1
ATOM 2190 C C . LYS A 1 266 ? -14.781 -2.063 38.466 1.00 88.06 266 LYS A C 1
ATOM 2192 O O . LYS A 1 266 ? -15.984 -1.838 38.375 1.00 88.06 266 LYS A O 1
ATOM 2197 N N . SER A 1 267 ? -13.861 -1.299 37.875 1.00 86.44 267 SER A N 1
ATOM 2198 C CA . SER A 1 267 ? -14.233 -0.190 36.996 1.00 86.44 267 SER A CA 1
ATOM 2199 C C . SER A 1 267 ? -14.981 -0.694 35.765 1.00 86.44 267 SER A C 1
ATOM 2201 O O . SER A 1 267 ? -16.048 -0.160 35.494 1.00 86.44 267 SER A O 1
ATOM 2203 N N . GLY A 1 268 ? -14.513 -1.756 35.101 1.00 87.44 268 GLY A N 1
ATOM 2204 C CA . GLY A 1 268 ? -15.188 -2.337 33.934 1.00 87.44 268 GLY A CA 1
ATOM 2205 C C . GLY A 1 268 ? -16.611 -2.838 34.208 1.00 87.44 268 GLY A C 1
ATOM 2206 O O . GLY A 1 268 ? -17.450 -2.787 33.317 1.00 87.44 268 GLY A O 1
ATOM 2207 N N . LEU A 1 269 ? -16.906 -3.271 35.439 1.00 85.94 269 LEU A N 1
ATOM 2208 C CA . LEU A 1 269 ? -18.242 -3.734 35.846 1.00 85.94 269 LEU A CA 1
ATOM 2209 C C . LEU A 1 269 ? -19.187 -2.611 36.293 1.00 85.94 269 LEU A C 1
ATOM 2211 O O . LEU A 1 269 ? -20.393 -2.821 36.399 1.00 85.94 269 LEU A O 1
ATOM 2215 N N . THR A 1 270 ? -18.648 -1.440 36.633 1.00 83.69 270 THR A N 1
ATOM 2216 C CA . THR A 1 270 ? -19.420 -0.362 37.280 1.00 83.69 270 THR A CA 1
ATOM 2217 C C . THR A 1 270 ? -19.457 0.928 36.480 1.00 83.69 270 THR A C 1
ATOM 2219 O O . THR A 1 270 ? -20.336 1.758 36.701 1.00 83.69 270 THR A O 1
ATOM 2222 N N . SER A 1 271 ? -18.504 1.121 35.573 1.00 82.06 271 SER A N 1
ATOM 2223 C CA . SER A 1 271 ? -18.370 2.328 34.771 1.00 82.06 271 SER A CA 1
ATOM 2224 C C . SER A 1 271 ? -18.918 2.075 33.364 1.00 82.06 271 SER A C 1
ATOM 2226 O O . SER A 1 271 ? -18.630 1.034 32.782 1.00 82.06 271 SER A O 1
ATOM 2228 N N . PRO A 1 272 ? -19.658 3.030 32.778 1.00 77.44 272 PRO A N 1
ATOM 2229 C CA . PRO A 1 272 ? -20.169 2.914 31.408 1.00 77.44 272 PRO A CA 1
ATOM 2230 C C . PRO A 1 272 ? -19.062 2.821 30.339 1.00 77.44 272 PRO A C 1
ATOM 2232 O O . PRO A 1 272 ? -19.285 2.321 29.239 1.00 77.44 272 PRO A O 1
ATOM 2235 N N . LEU A 1 273 ? -17.862 3.312 30.663 1.00 81.88 273 LEU A N 1
ATOM 2236 C CA . LEU A 1 273 ? -16.664 3.215 29.840 1.00 81.88 273 LEU A CA 1
ATOM 2237 C C . LEU A 1 273 ? -15.436 3.113 30.750 1.00 81.88 273 LEU A C 1
ATOM 2239 O O . LEU A 1 273 ? -15.229 3.965 31.615 1.00 81.88 273 LEU A O 1
ATOM 2243 N N . THR A 1 274 ? -14.596 2.106 30.517 1.00 84.50 274 THR A N 1
ATOM 2244 C CA . THR A 1 274 ? -13.329 1.914 31.234 1.00 84.50 274 THR A CA 1
ATOM 2245 C C . THR A 1 274 ? -12.196 1.742 30.235 1.00 84.50 274 THR A C 1
ATOM 2247 O O . THR A 1 274 ? -12.241 0.867 29.375 1.00 84.50 274 THR A O 1
ATOM 2250 N N . VAL A 1 275 ? -11.150 2.559 30.372 1.00 85.81 275 VAL A N 1
ATOM 2251 C CA . VAL A 1 275 ? -9.923 2.446 29.575 1.00 85.81 275 VAL A CA 1
ATOM 2252 C C . VAL A 1 275 ? -8.849 1.777 30.428 1.00 85.81 275 VAL A C 1
ATOM 2254 O O . VAL A 1 275 ? -8.431 2.325 31.446 1.00 85.81 275 VAL A O 1
ATOM 2257 N N . ILE A 1 276 ? -8.405 0.590 30.011 1.00 86.88 276 ILE A N 1
ATOM 2258 C CA . ILE A 1 276 ? -7.394 -0.204 30.720 1.00 86.88 276 ILE A CA 1
ATOM 2259 C C . ILE A 1 276 ? -6.122 -0.222 29.879 1.00 86.88 276 ILE A C 1
ATOM 2261 O O . ILE A 1 276 ? -6.085 -0.808 28.797 1.00 86.88 276 ILE A O 1
ATOM 2265 N N . THR A 1 277 ? -5.063 0.407 30.378 1.00 87.75 277 THR A N 1
ATOM 2266 C CA . THR A 1 277 ? -3.756 0.440 29.717 1.00 87.75 277 THR A CA 1
ATOM 2267 C C . THR A 1 277 ? -2.724 -0.323 30.539 1.00 87.75 277 THR A C 1
ATOM 2269 O O . THR A 1 277 ? -2.794 -0.397 31.763 1.00 87.75 277 THR A O 1
ATOM 2272 N N . GLY A 1 278 ? -1.751 -0.928 29.859 1.00 83.75 278 GLY A N 1
ATOM 2273 C CA . GLY A 1 278 ? -0.663 -1.638 30.524 1.00 83.75 278 GLY A CA 1
ATOM 2274 C C . GLY A 1 278 ? 0.413 -2.091 29.533 1.00 83.75 278 GLY A C 1
ATOM 2275 O O . GLY A 1 278 ? 0.055 -2.496 28.420 1.00 83.75 278 GLY A O 1
ATOM 2276 N N . PRO A 1 279 ? 1.708 -2.072 29.907 1.00 82.94 279 PRO A N 1
ATOM 2277 C CA . PRO A 1 279 ? 2.804 -2.608 29.094 1.00 82.94 279 PRO A CA 1
ATOM 2278 C C . PRO A 1 279 ? 2.584 -4.057 28.607 1.00 82.94 279 PRO A C 1
ATOM 2280 O O . PRO A 1 279 ? 1.717 -4.773 29.131 1.00 82.94 279 PRO A O 1
ATOM 2283 N N . PRO A 1 280 ? 3.343 -4.542 27.611 1.00 80.06 280 PRO A N 1
ATOM 2284 C CA . PRO A 1 280 ? 3.340 -5.958 27.239 1.00 80.06 280 PRO A CA 1
ATOM 2285 C C . PRO A 1 280 ? 3.595 -6.863 28.460 1.00 80.06 280 PRO A C 1
ATOM 2287 O O . PRO A 1 280 ? 4.392 -6.526 29.328 1.00 80.06 280 PRO A O 1
ATOM 2290 N N . GLY A 1 281 ? 2.879 -7.988 28.563 1.00 80.19 281 GLY A N 1
ATOM 2291 C CA . GLY A 1 281 ? 3.045 -8.945 29.670 1.00 80.19 281 GLY A CA 1
ATOM 2292 C C . GLY A 1 281 ? 2.344 -8.595 30.994 1.00 80.19 281 GLY A C 1
ATOM 2293 O O . GLY A 1 281 ? 2.402 -9.383 31.927 1.00 80.19 281 GLY A O 1
ATOM 2294 N N . THR A 1 282 ? 1.617 -7.476 31.087 1.00 80.69 282 THR A N 1
ATOM 2295 C CA . THR A 1 282 ? 0.922 -7.042 32.328 1.00 80.69 282 THR A CA 1
ATOM 2296 C C . THR A 1 282 ? -0.435 -7.709 32.595 1.00 80.69 282 THR A C 1
ATOM 2298 O O . THR A 1 282 ? -1.263 -7.184 33.337 1.00 80.69 282 THR A O 1
ATOM 2301 N N . GLY A 1 283 ? -0.702 -8.860 31.974 1.00 82.62 283 GLY A N 1
ATOM 2302 C CA . GLY A 1 283 ? -1.907 -9.641 32.268 1.00 82.62 283 GLY A CA 1
ATOM 2303 C C . GLY A 1 283 ? -3.232 -8.980 31.865 1.00 82.62 283 GLY A C 1
ATOM 2304 O O . GLY A 1 283 ? -4.263 -9.318 32.428 1.00 82.62 283 GLY A O 1
ATOM 2305 N N . LYS A 1 284 ? -3.248 -8.067 30.879 1.00 89.12 284 LYS A N 1
ATOM 2306 C CA . LYS A 1 284 ? -4.494 -7.442 30.371 1.00 89.12 284 LYS A CA 1
ATOM 2307 C C . LYS A 1 284 ? -5.569 -8.475 30.000 1.00 89.12 284 LYS A C 1
ATOM 2309 O O . LYS A 1 284 ? -6.739 -8.268 30.286 1.00 89.12 284 LYS A O 1
ATOM 2314 N N . SER A 1 285 ? -5.168 -9.606 29.417 1.00 88.88 285 SER A N 1
ATOM 2315 C CA . SER A 1 285 ? -6.089 -10.701 29.090 1.00 88.88 285 SER A CA 1
ATOM 2316 C C . SER A 1 285 ? -6.723 -11.339 30.328 1.00 88.88 285 SER A C 1
ATOM 2318 O O . SER A 1 285 ? -7.862 -11.775 30.252 1.00 88.88 285 SER A O 1
ATOM 2320 N N . GLN A 1 286 ? -6.015 -11.371 31.462 1.00 87.94 286 GLN A N 1
ATOM 2321 C CA . GLN A 1 286 ? -6.545 -11.893 32.727 1.00 87.94 286 GLN A CA 1
ATOM 2322 C C . GLN A 1 286 ? -7.676 -10.989 33.225 1.00 87.94 286 GLN A C 1
ATOM 2324 O O . GLN A 1 286 ? -8.778 -11.462 33.464 1.00 87.94 286 GLN A O 1
ATOM 2329 N N . VAL A 1 287 ? -7.447 -9.670 33.201 1.00 88.69 287 VAL A N 1
ATOM 2330 C CA . VAL A 1 287 ? -8.464 -8.658 33.531 1.00 88.69 287 VAL A CA 1
ATOM 2331 C C . VAL A 1 287 ? -9.725 -8.816 32.677 1.00 88.69 287 VAL A C 1
ATOM 2333 O O . VAL A 1 287 ? -10.829 -8.728 33.201 1.00 88.69 287 VAL A O 1
ATOM 2336 N N . VAL A 1 288 ? -9.584 -9.074 31.372 1.00 88.62 288 VAL A N 1
ATOM 2337 C CA . VAL A 1 288 ? -10.737 -9.303 30.482 1.00 88.62 288 VAL A CA 1
ATOM 2338 C C . VAL A 1 288 ? -11.507 -10.564 30.876 1.00 88.62 288 VAL A C 1
ATOM 2340 O O . VAL A 1 288 ? -12.734 -10.523 30.931 1.00 88.62 288 VAL A O 1
ATOM 2343 N N . VAL A 1 289 ? -10.809 -11.666 31.169 1.00 90.06 289 VAL A N 1
ATOM 2344 C CA . VAL A 1 289 ? -11.439 -12.927 31.596 1.00 90.06 289 VAL A CA 1
ATOM 2345 C C . VAL A 1 289 ? -12.229 -12.731 32.887 1.00 90.06 289 VAL A C 1
ATOM 2347 O O . VAL A 1 289 ? -13.381 -13.153 32.954 1.00 90.06 289 VAL A O 1
ATOM 2350 N N . ASP A 1 290 ? -11.653 -12.051 33.876 1.00 89.75 290 ASP A N 1
ATOM 2351 C CA . ASP A 1 290 ? -12.317 -11.831 35.162 1.00 89.75 290 ASP A CA 1
ATOM 2352 C C . ASP A 1 290 ? -13.485 -10.843 35.052 1.00 89.75 290 ASP A C 1
ATOM 2354 O O . ASP A 1 290 ? -14.509 -11.044 35.703 1.00 89.75 290 ASP A O 1
ATOM 2358 N N . ILE A 1 291 ? -13.403 -9.827 34.176 1.00 89.12 291 ILE A N 1
ATOM 2359 C CA . ILE A 1 291 ? -14.571 -9.000 33.825 1.00 89.12 291 ILE A CA 1
ATOM 2360 C C . ILE A 1 291 ? -15.667 -9.895 33.251 1.00 89.12 291 ILE A C 1
ATOM 2362 O O . ILE A 1 291 ? -16.766 -9.885 33.786 1.00 89.12 291 ILE A O 1
ATOM 2366 N N . MET A 1 292 ? -15.369 -10.700 32.223 1.00 88.06 292 MET A N 1
ATOM 2367 C CA . MET A 1 292 ? -16.349 -11.578 31.564 1.00 88.06 292 MET A CA 1
ATOM 2368 C C . MET A 1 292 ? -16.984 -12.599 32.514 1.00 88.06 292 MET A C 1
ATOM 2370 O O . MET A 1 292 ? -18.159 -12.917 32.364 1.00 88.06 292 MET A O 1
ATOM 2374 N N . ALA A 1 293 ? -16.223 -13.111 33.481 1.00 87.12 293 ALA A N 1
ATOM 2375 C CA . ALA A 1 293 ? -16.726 -14.031 34.497 1.00 87.12 293 ALA A CA 1
ATOM 2376 C C . ALA A 1 293 ? -17.632 -13.352 35.538 1.00 87.12 293 ALA A C 1
ATOM 2378 O O . ALA A 1 293 ? -18.379 -14.038 36.234 1.00 87.12 293 ALA A O 1
ATOM 2379 N N . SER A 1 294 ? -17.547 -12.025 35.652 1.00 84.25 294 SER A N 1
ATOM 2380 C CA . SER A 1 294 ? -18.243 -11.218 36.657 1.00 84.25 294 SER A CA 1
ATOM 2381 C C . SER A 1 294 ? -19.451 -10.438 36.111 1.00 84.25 294 SER A C 1
ATOM 2383 O O . SER A 1 294 ? -20.085 -9.723 36.893 1.00 84.25 294 SER A O 1
ATOM 2385 N N . VAL A 1 295 ? -19.749 -10.526 34.801 1.00 76.25 295 VAL A N 1
ATOM 2386 C CA . VAL A 1 295 ? -20.910 -9.873 34.144 1.00 76.25 295 VAL A CA 1
ATOM 2387 C C . VAL A 1 295 ? -22.180 -10.711 34.249 1.00 76.25 295 VAL A C 1
ATOM 2389 O O . VAL A 1 295 ? -22.085 -11.955 34.162 1.00 76.25 295 VAL A O 1
#

pLDDT: mean 82.3, std 11.91, range [38.97, 95.5]

Radius of gyration: 25.26 Å; Cα contacts (8 Å, |Δi|>4): 400; chains: 1; bounding box: 60×36×70 Å

Secondary structure (DSSP, 8-state):
---HHHHHHHHHHHHHHHHHHHHHHHHHH-EEGGGBTTTEE----SS--STTTT-S-EEE----HHHHHHHHHHTT--SS-PEEEEEEEEEE-TTSEEEEEEEEEEEEEE-TTS-EEEEESSTT--EE-GGGS---HHHHHHHHHHHTS--S-HHHHHHHHHHHTT---TT--TT--PPPPPTTSS-SEEE---EEEEESS-STTHHHHHHHHHHHH-TTHHHHHTTSTTHHHHS-TTTS------S------SS---HHHHHHHHHHHHSSS------TTS-HHHHHHHHHHT-

Nearest PDB structures (foldseek):
  5xuy-assembly2_C  TM=1.768E-01  e=1.053E+00  Homo sapiens
  8do8-assembly1_D  TM=2.507E-01  e=3.229E+00  Homo sapiens
  5xv4-assembly7_M  TM=1.755E-01  e=2.015E+00  Homo sapiens
  1f46-assembly1_A  TM=3.289E-01  e=7.372E+00  Escherichia coli

Foldseek 3Di:
DFDPVLVVVVLVVLVVVLVVVLVQLCVQQKAALVCELPFKYFQDFFFDDPQQVVDQKDKGADPDPSNVCNLVVQVPDPDDRWWKKKADWWWAAQRRMIGGQKIAIWDWDQDPVRIIMIGGPDSLQIFGPLVLAPDDLVVSLVLRCVLSDDDPGSVVSVVSVCVRNVHDPVQQDRRGFFDSDDPNPDHRDIGNTMMMGTGPDDPPCSVVSVVSVCCSPPPCNQVVCVVDLVNVSSGPDPPPPQPPDPPDLDFDQPDDDDPLLVVQLVCLQRPSDGDDDDDPPPCVVSSVVRNVVSD

Sequence (295 aa):
MVSNHGLEDFKSLIKFYHACIEEEDLQSLTLELSQYHHSFISPWEESEPLFHTGSPEIHFDLQNELDRKILRKGLVQAGEPERFFYGYPIFKDQKDKITPLFFIEVEVKEDQKSGFKLRPLNPNAIQVNHHLFGAQIEEKLAIQDELEGKFGSFEARLRTAFEYLETDMQFLDPQKIDRIPEKGKHQNCWINRPILFHSEHSTYTYNLKRDLGAIIQYKNLFESVTETALYHLLVPVGETGTIEHKDKAAVVEVLPLNELQEKSVKSGLTSPLTVITGPPGTGKSQVVVDIMASV

Mean predicted aligned error: 11.66 Å